Protein AF-A0A972H2I6-F1 (afdb_monomer)

Sequence (345 aa):
MVDEKETVDRRVLASLVPIDGLSSENFEEVYKKTALESAASGSVLFKKGGQDNQAVYLIKGTLDLHGEHGDNTVIRADTPEARHPVAHHQPRNMTATARSDIQFIRIDNDLLDILLTWDQSAGYVVSELDEDDDANTDWMTRMLQSNIFYQIPPANIQEVFKRMEEMPMKAGEAVICQGDVGDYYYIISQGRAEVTRKSPTGTDVRLAELQQGDGFGEEALITECERNATITMLTNGTLMRMSKADFDNLLKAPVMHEVDLEDGQELVRDDGAVWLDVRLESEFNNSTIEGSINIPLYLLRLRLHELDEEKPYIVFCDTGRRSSAAAYLLSEAGYDIYVLGGGYR

pLDDT: mean 85.11, std 13.49, range [33.69, 98.19]

Foldseek 3Di:
DPPPFAFDDLVLQCQAPPNVLFDPLLNVVQRVPKGKDKDAAFDWPDAAQDDPQKFKAWQAAKKWKAAPPGDIDIDGNPDPPSSYGDQNDPVRRIIIGGNGITIMIITRNLSVVLRSLCCQVCVVVVVVPDPPDPLQVVLLSLLCVDPLVSLFQSLCSVVVVVQWDKDWDAAFDWPFAFQAQQWKKKFFSQAKKWKWAQDPVRDIDTDDIGGRNDIDSVVCLVVVGTHRTIIGTRHTGMMIMGTSVSSVVRSDQDDAAEDAPVRVVCCCVPVVEAEEEQDDPVVVVVDDDPRHDYDHSNCCVVCVVVDDQVHEYEYFYQQQRSSSNSQSVVVVVPHHYYYHHRGDD

Solvent-accessible surface area (backbone atoms only — not comparable to full-atom values): 18473 Å² total; per-residue (Å²): 133,80,81,80,71,47,70,63,59,67,70,61,55,50,62,21,55,73,51,55,74,45,48,77,67,57,40,48,55,52,52,75,72,40,46,45,41,76,47,54,54,72,38,72,80,48,46,52,66,42,79,81,63,55,38,34,33,47,68,34,42,32,36,38,34,42,43,68,99,75,48,70,48,76,48,39,35,92,42,79,70,27,34,34,52,58,73,58,33,78,54,17,67,35,27,35,30,25,71,31,55,30,30,32,39,58,43,54,44,67,61,52,51,50,51,46,38,44,52,34,64,44,54,68,61,55,71,75,45,74,92,85,47,80,66,63,56,59,23,52,56,39,37,56,71,33,81,68,48,75,60,34,43,63,50,34,52,65,60,49,62,75,56,47,40,85,44,80,48,47,52,72,43,69,81,41,54,51,67,38,78,50,53,49,34,38,30,26,60,35,42,34,30,37,36,30,32,72,42,100,85,71,48,77,40,78,76,49,76,44,43,60,12,42,67,49,52,53,65,17,59,75,70,72,38,52,27,85,38,25,33,32,26,70,33,56,33,33,31,36,33,32,45,43,72,55,50,58,54,38,51,49,68,77,94,68,51,67,33,50,76,67,61,47,51,47,38,34,71,78,69,58,30,41,45,34,35,31,42,52,70,76,53,48,77,74,58,72,65,89,86,46,46,79,48,28,52,60,48,35,82,84,48,49,85,78,57,63,77,91,43,38,34,37,24,24,18,60,67,25,54,51,14,48,26,45,47,47,57,39,45,76,72,67,40,50,62,32,33,35,56,69,28,58,92

Nearest PDB structures (foldseek):
  6hyq-assembly3_C  TM=4.175E-01  e=1.703E-17  Trypanosoma cruzi
  5kbf-assembly2_B  TM=4.305E-01  e=2.167E-17  Plasmodium falciparum 3D7
  6hyq-assembly4_D  TM=4.274E-01  e=2.596E-17  Trypanosoma cruzi
  6h4g-assembly2_B  TM=4.221E-01  e=5.679E-17  Trypanosoma brucei brucei TREU927
  3h3z-assembly1_A  TM=7.145E-01  e=3.811E-10  Ruegeria pomeroyi DSS-3

Secondary structure (DSSP, 8-state):
----PPPPPHHHHTTSTTGGGS-HHHHHHHHHH--EEEE-TT-EEE-TT----EEEEEEESEEEEE-STT-EEEEETTSGGGGS-TT--SS-SSEEEESS-EEEEEEEHHHHHHHHHHHHHHHHHHTTS-TT-HHHHHHHHHHHTSTTGGGS-GGGHHHHHHT-EEEEE-TT-EEE-TTSB--EEEEEEES-EEEEEE-TTS-EEEEEEE-TT-EE-HHHHHS-PBPSSEEEESSSEEEEEEEHHHHHHHTSPP--EEE-HHHHHHHHHHS--EEEE-S-HHHHTTS--TTPEE--HHHHHHHGGGS-TTS-EEEE-SSSHHHHHHHHHHHHTT--EEEETT---

Mean predicted aligned error: 10.19 Å

Structure (mmCIF, N/CA/C/O backbone):
data_AF-A0A972H2I6-F1
#
_entry.id   AF-A0A972H2I6-F1
#
loop_
_atom_site.group_PDB
_atom_site.id
_atom_site.type_symbol
_atom_site.label_atom_id
_atom_site.label_alt_id
_atom_site.label_comp_id
_atom_site.label_asym_id
_atom_site.label_entity_id
_atom_site.label_seq_id
_atom_site.pdbx_PDB_ins_code
_atom_site.Cartn_x
_atom_site.Cartn_y
_atom_site.Cartn_z
_atom_site.occupancy
_atom_site.B_iso_or_equiv
_atom_site.auth_seq_id
_atom_site.auth_comp_id
_atom_site.auth_asym_id
_atom_site.auth_atom_id
_atom_site.pdbx_PDB_model_num
ATOM 1 N N . MET A 1 1 ? -5.492 32.467 -1.363 1.00 33.69 1 MET A N 1
ATOM 2 C CA . MET A 1 1 ? -5.687 31.896 -2.707 1.00 33.69 1 MET A CA 1
ATOM 3 C C . MET A 1 1 ? -5.215 30.468 -2.592 1.00 33.69 1 MET A C 1
ATOM 5 O O . MET A 1 1 ? -4.042 30.268 -2.321 1.00 33.69 1 MET A O 1
ATOM 9 N N . VAL A 1 2 ? -6.153 29.525 -2.565 1.00 34.69 2 VAL A N 1
ATOM 10 C CA . VAL A 1 2 ? -5.834 28.095 -2.561 1.00 34.69 2 VAL A CA 1
ATOM 11 C C . VAL A 1 2 ? -5.475 27.786 -4.008 1.00 34.69 2 VAL A C 1
ATOM 13 O O . VAL A 1 2 ? -6.301 28.061 -4.873 1.00 34.69 2 VAL A O 1
ATOM 16 N N . ASP A 1 3 ? -4.241 27.355 -4.273 1.00 38.94 3 ASP A N 1
ATOM 17 C CA . ASP A 1 3 ? -3.850 26.878 -5.603 1.00 38.94 3 ASP A CA 1
ATOM 18 C C . ASP A 1 3 ? -4.838 25.780 -6.014 1.00 38.94 3 ASP A C 1
ATOM 20 O O . ASP A 1 3 ? -4.938 24.748 -5.343 1.00 38.94 3 ASP A O 1
ATOM 24 N N . GLU A 1 4 ? -5.607 26.017 -7.078 1.00 46.47 4 GLU A N 1
ATOM 25 C CA . GLU A 1 4 ? -6.371 24.963 -7.739 1.00 46.47 4 GLU A CA 1
ATOM 26 C C . GLU A 1 4 ? -5.348 23.982 -8.312 1.00 46.47 4 GLU A C 1
ATOM 28 O O . GLU A 1 4 ? -4.757 24.223 -9.362 1.00 46.47 4 GLU A O 1
ATOM 33 N N . LYS A 1 5 ? -5.079 22.892 -7.584 1.00 57.56 5 LYS A N 1
ATOM 34 C CA . LYS A 1 5 ? -4.300 21.773 -8.115 1.00 57.56 5 LYS A CA 1
ATOM 35 C C . LYS A 1 5 ? -4.988 21.298 -9.392 1.00 57.56 5 LYS A C 1
ATOM 37 O O . LYS A 1 5 ? -6.130 20.837 -9.335 1.00 57.56 5 LYS A O 1
ATOM 42 N N . GLU A 1 6 ? -4.300 21.396 -10.528 1.00 77.81 6 GLU A N 1
ATOM 43 C CA . GLU A 1 6 ? -4.750 20.728 -11.744 1.00 77.81 6 GLU A CA 1
ATOM 44 C C . GLU A 1 6 ? -4.880 19.227 -11.449 1.00 77.81 6 GLU A C 1
ATOM 46 O O . GLU A 1 6 ? -4.007 18.606 -10.834 1.00 77.81 6 GLU A O 1
ATOM 51 N N . THR A 1 7 ? -6.017 18.655 -11.833 1.00 84.75 7 THR A N 1
ATOM 52 C CA . THR A 1 7 ? -6.327 17.241 -11.608 1.00 84.75 7 THR A CA 1
ATOM 53 C C . THR A 1 7 ? -6.056 16.456 -12.885 1.00 84.75 7 THR A C 1
ATOM 55 O O . THR A 1 7 ? -6.296 16.935 -13.993 1.00 84.75 7 THR A O 1
ATOM 58 N N . VAL A 1 8 ? -5.505 15.252 -12.735 1.00 92.19 8 VAL A N 1
ATOM 59 C CA . VAL A 1 8 ? -5.285 14.329 -13.855 1.00 92.19 8 VAL A CA 1
ATOM 60 C C . VAL A 1 8 ? -6.626 13.763 -14.331 1.00 92.19 8 VAL A C 1
ATOM 62 O O . VAL A 1 8 ? -7.540 13.573 -13.534 1.00 92.19 8 VAL A O 1
ATOM 65 N N . ASP A 1 9 ? -6.768 13.478 -15.627 1.00 93.19 9 ASP A N 1
ATOM 66 C CA . ASP A 1 9 ? -7.967 12.803 -16.135 1.00 93.19 9 ASP A CA 1
ATOM 67 C C . ASP A 1 9 ? -8.110 11.411 -15.490 1.00 93.19 9 ASP A C 1
ATOM 69 O O . ASP A 1 9 ? -7.176 10.605 -15.497 1.00 93.19 9 ASP A O 1
ATOM 73 N N . ARG A 1 10 ? -9.299 11.117 -14.946 1.00 94.38 10 ARG A N 1
ATOM 74 C CA . ARG A 1 10 ? -9.588 9.856 -14.242 1.00 94.38 10 ARG A CA 1
ATOM 75 C C . ARG A 1 10 ? -9.329 8.621 -15.101 1.00 94.38 10 ARG A C 1
ATOM 77 O O . ARG A 1 10 ? -8.837 7.626 -14.586 1.00 94.38 10 ARG A O 1
ATOM 84 N N . ARG A 1 11 ? -9.652 8.666 -16.397 1.00 92.94 11 ARG A N 1
ATOM 85 C CA . ARG A 1 11 ? -9.451 7.533 -17.314 1.00 92.94 11 ARG A CA 1
ATOM 86 C C . ARG A 1 11 ? -7.977 7.309 -17.592 1.00 92.94 11 ARG A C 1
ATOM 88 O O . ARG A 1 11 ? -7.559 6.165 -17.715 1.00 92.94 11 ARG A O 1
ATOM 95 N N . VAL A 1 12 ? -7.204 8.391 -17.683 1.00 94.00 12 VAL A N 1
ATOM 96 C CA . VAL A 1 12 ? -5.752 8.295 -17.840 1.00 94.00 12 VAL A CA 1
ATOM 97 C C . VAL A 1 12 ? -5.150 7.657 -16.595 1.00 94.00 12 VAL A C 1
ATOM 99 O O . VAL A 1 12 ? -4.466 6.649 -16.734 1.00 94.00 12 VAL A O 1
ATOM 102 N N . LEU A 1 13 ? -5.474 8.160 -15.398 1.00 95.00 13 LEU A N 1
ATOM 103 C CA . LEU A 1 13 ? -4.973 7.597 -14.139 1.00 95.00 13 LEU A CA 1
ATOM 104 C C . LEU A 1 13 ? -5.339 6.111 -13.989 1.00 95.00 13 LEU A C 1
ATOM 106 O O . LEU A 1 13 ? -4.469 5.307 -13.677 1.00 95.00 13 LEU A O 1
ATOM 110 N N . ALA A 1 14 ? -6.590 5.741 -14.282 1.00 93.25 14 ALA A N 1
ATOM 111 C CA . ALA A 1 14 ? -7.074 4.358 -14.199 1.00 93.25 14 ALA A CA 1
ATOM 112 C C . ALA A 1 14 ? -6.436 3.409 -15.226 1.00 93.25 14 ALA A C 1
ATOM 114 O O . ALA A 1 14 ? -6.616 2.202 -15.135 1.00 93.25 14 ALA A O 1
ATOM 115 N N . SER A 1 15 ? -5.729 3.938 -16.228 1.00 93.88 15 SER A N 1
ATOM 116 C CA . SER A 1 15 ? -5.033 3.135 -17.238 1.00 93.88 15 SER A CA 1
ATOM 117 C C . SER A 1 15 ? -3.553 2.897 -16.926 1.00 93.88 15 SER A C 1
ATOM 119 O O . SER A 1 15 ? -2.903 2.137 -17.650 1.00 93.88 15 SER A O 1
ATOM 121 N N . LEU A 1 16 ? -3.003 3.567 -15.909 1.00 95.62 16 LEU A N 1
ATOM 122 C CA . LEU A 1 16 ? -1.603 3.422 -15.516 1.00 95.62 16 LEU A CA 1
ATOM 123 C C . LEU A 1 16 ? -1.414 2.128 -14.726 1.00 95.62 16 LEU A C 1
ATOM 125 O O . LEU A 1 16 ? -2.263 1.760 -13.925 1.00 95.62 16 LEU A O 1
ATOM 129 N N . VAL A 1 17 ? -0.288 1.459 -14.924 1.00 93.62 17 VAL A N 1
ATOM 130 C CA . VAL A 1 17 ? 0.065 0.222 -14.219 1.00 93.62 17 VAL A CA 1
ATOM 131 C C . VAL A 1 17 ? 0.934 0.586 -13.018 1.00 93.62 17 VAL A C 1
ATOM 133 O O . VAL A 1 17 ? 1.891 1.334 -13.216 1.00 93.62 17 VAL A O 1
ATOM 136 N N . PRO A 1 18 ? 0.685 0.069 -11.801 1.00 92.19 18 PRO A N 1
ATOM 137 C CA . PRO A 1 18 ? -0.338 -0.923 -11.410 1.00 92.19 18 PRO A CA 1
ATOM 138 C C . PRO A 1 18 ? -1.699 -0.353 -10.952 1.00 92.19 18 PRO A C 1
ATOM 140 O O . PRO A 1 18 ? -2.502 -1.074 -10.367 1.00 92.19 18 PRO A O 1
ATOM 143 N N . ILE A 1 19 ? -1.976 0.936 -11.164 1.00 93.88 19 ILE A N 1
ATOM 144 C CA . ILE A 1 19 ? -3.222 1.597 -10.712 1.00 93.88 19 ILE A CA 1
ATOM 145 C C . ILE A 1 19 ? -4.473 0.942 -11.322 1.00 93.88 19 ILE A C 1
ATOM 147 O O . ILE A 1 19 ? -5.528 0.919 -10.694 1.00 93.88 19 ILE A O 1
ATOM 151 N N . ASP A 1 20 ? -4.349 0.381 -12.521 1.00 90.06 20 ASP A N 1
ATOM 152 C CA . ASP A 1 20 ? -5.389 -0.380 -13.212 1.00 90.06 20 ASP A CA 1
ATOM 153 C C . ASP A 1 20 ? -5.824 -1.665 -12.486 1.00 90.06 20 ASP A C 1
ATOM 155 O O . ASP A 1 20 ? -6.884 -2.208 -12.798 1.00 90.06 20 ASP A O 1
ATOM 159 N N . GLY A 1 21 ? -5.046 -2.130 -11.504 1.00 85.38 21 GLY A N 1
ATOM 160 C CA . GLY A 1 21 ? -5.385 -3.247 -10.623 1.00 85.38 21 GLY A CA 1
ATOM 161 C C . GLY A 1 21 ? -6.108 -2.862 -9.328 1.00 85.38 21 GLY A C 1
ATOM 162 O O . GLY A 1 21 ? -6.424 -3.758 -8.547 1.00 85.38 21 GLY A O 1
ATOM 163 N N . LEU A 1 22 ? -6.347 -1.571 -9.068 1.00 86.25 22 LEU A N 1
ATOM 164 C CA . LEU A 1 22 ? -7.013 -1.115 -7.844 1.00 86.25 22 LEU A CA 1
ATOM 165 C C . LEU A 1 22 ? -8.540 -1.244 -7.918 1.00 86.25 22 LEU A C 1
ATOM 167 O O . LEU A 1 22 ? -9.161 -1.025 -8.962 1.00 86.25 22 LEU A O 1
ATOM 171 N N . SER A 1 23 ? -9.161 -1.510 -6.769 1.00 83.81 23 SER A N 1
ATOM 172 C CA . SER A 1 23 ? -10.606 -1.380 -6.583 1.00 83.81 23 SER A CA 1
ATOM 173 C C . SER A 1 23 ? -11.064 0.073 -6.764 1.00 83.81 23 SER A C 1
ATOM 175 O O . SER A 1 23 ? -10.281 1.021 -6.671 1.00 83.81 23 SER A O 1
ATOM 177 N N . SER A 1 24 ? -12.363 0.277 -7.012 1.00 81.06 24 SER A N 1
ATOM 178 C CA . SER A 1 24 ? -12.916 1.625 -7.243 1.00 81.06 24 SER A CA 1
ATOM 179 C C . SER A 1 24 ? -12.702 2.569 -6.053 1.00 81.06 24 SER A C 1
ATOM 181 O O . SER A 1 24 ? -12.500 3.768 -6.248 1.00 81.06 24 SER A O 1
ATOM 183 N N . GLU A 1 25 ? -12.721 2.033 -4.833 1.00 76.75 25 GLU A N 1
ATOM 184 C CA . GLU A 1 25 ? -12.516 2.797 -3.602 1.00 76.75 25 GLU A CA 1
ATOM 185 C C . GLU A 1 25 ? -11.048 3.197 -3.421 1.00 76.75 25 GLU A C 1
ATOM 187 O O . GLU A 1 25 ? -10.746 4.379 -3.245 1.00 76.75 25 GLU A O 1
ATOM 192 N N . ASN A 1 26 ? -10.116 2.246 -3.551 1.00 82.69 26 ASN A N 1
ATOM 193 C CA . ASN A 1 26 ? -8.685 2.533 -3.441 1.00 82.69 26 ASN A CA 1
ATOM 194 C C . ASN A 1 26 ? -8.184 3.425 -4.584 1.00 82.69 26 ASN A C 1
ATOM 196 O O . ASN A 1 26 ? -7.344 4.305 -4.369 1.00 82.69 26 ASN A O 1
ATOM 200 N N . PHE A 1 27 ? -8.746 3.271 -5.785 1.00 88.69 27 PHE A N 1
ATOM 201 C CA . PHE A 1 27 ? -8.511 4.189 -6.895 1.00 88.69 27 PHE A CA 1
ATOM 202 C C . PHE A 1 27 ? -8.892 5.630 -6.531 1.00 88.69 27 PHE A C 1
ATOM 204 O O . PHE A 1 27 ? -8.152 6.564 -6.844 1.00 88.69 27 PHE A O 1
ATOM 211 N N . GLU A 1 28 ? -10.028 5.830 -5.858 1.00 85.44 28 GLU A N 1
ATOM 212 C CA . GLU A 1 28 ? -10.479 7.161 -5.451 1.00 85.44 28 GLU A CA 1
ATOM 213 C C . GLU A 1 28 ? -9.509 7.811 -4.451 1.00 85.44 28 GLU A C 1
ATOM 215 O O . GLU A 1 28 ? -9.264 9.018 -4.520 1.00 85.44 28 GLU A O 1
ATOM 220 N N . GLU A 1 29 ? -8.888 7.026 -3.570 1.00 83.31 29 GLU A N 1
ATOM 221 C CA . GLU A 1 29 ? -7.867 7.524 -2.645 1.00 83.31 29 GLU A CA 1
ATOM 222 C C . GLU A 1 29 ? -6.584 7.961 -3.349 1.00 83.31 29 GLU A C 1
ATOM 224 O O . GLU A 1 29 ? -6.064 9.052 -3.076 1.00 83.31 29 GLU A O 1
ATOM 229 N N . VAL A 1 30 ? -6.101 7.159 -4.302 1.00 89.31 30 VAL A N 1
ATOM 230 C CA . VAL A 1 30 ? -4.977 7.559 -5.158 1.00 89.31 30 VAL A CA 1
ATOM 231 C C . VAL A 1 30 ? -5.341 8.828 -5.925 1.00 89.31 30 VAL A C 1
ATOM 233 O O . VAL A 1 30 ? -4.560 9.781 -5.940 1.00 89.31 30 VAL A O 1
ATOM 236 N N . TYR A 1 31 ? -6.543 8.895 -6.499 1.00 91.56 31 TYR A N 1
ATOM 237 C CA . TYR A 1 31 ? -7.011 10.044 -7.271 1.00 91.56 31 TYR A CA 1
ATOM 238 C C . TYR A 1 31 ? -7.033 11.340 -6.446 1.00 91.56 31 TYR A C 1
ATOM 240 O O . TYR A 1 31 ? -6.472 12.344 -6.883 1.00 91.56 31 TYR A O 1
ATOM 248 N N . LYS A 1 32 ? -7.598 11.326 -5.230 1.00 88.00 32 LYS A N 1
ATOM 249 C CA . LYS A 1 32 ? -7.659 12.507 -4.342 1.00 88.00 32 LYS A CA 1
ATOM 250 C C . LYS A 1 32 ? -6.281 13.041 -3.946 1.00 88.00 32 LYS A C 1
ATOM 252 O O . LYS A 1 32 ? -6.127 14.242 -3.718 1.00 88.00 32 LYS A O 1
ATOM 257 N N . LYS A 1 33 ? -5.291 12.156 -3.803 1.00 87.56 33 LYS A N 1
ATOM 258 C CA . LYS A 1 33 ? -3.928 12.506 -3.367 1.00 87.56 33 LYS A CA 1
ATOM 259 C C . LYS A 1 33 ? -2.996 12.839 -4.535 1.00 87.56 33 LYS A C 1
ATOM 261 O O . LYS A 1 33 ? -1.950 13.448 -4.312 1.00 87.56 33 LYS A O 1
ATOM 266 N N . THR A 1 34 ? -3.387 12.499 -5.760 1.00 92.25 34 THR A N 1
ATOM 267 C CA . THR A 1 34 ? -2.603 12.742 -6.972 1.00 92.25 34 THR A CA 1
ATOM 268 C C . THR A 1 34 ? -2.861 14.143 -7.519 1.00 92.25 34 THR A C 1
ATOM 270 O O . THR A 1 34 ? -4.001 14.568 -7.687 1.00 92.25 34 THR A O 1
ATOM 273 N N . ALA A 1 35 ? -1.788 14.866 -7.832 1.00 92.62 35 ALA A N 1
ATOM 274 C CA . ALA A 1 35 ? -1.853 16.163 -8.497 1.00 92.62 35 ALA A CA 1
ATOM 275 C C . ALA A 1 35 ? -1.185 16.078 -9.870 1.00 92.62 35 ALA A C 1
ATOM 277 O O . ALA A 1 35 ? -0.155 15.416 -10.009 1.00 92.62 35 ALA A O 1
ATOM 278 N N . LEU A 1 36 ? -1.760 16.756 -10.865 1.00 96.06 36 LEU A N 1
ATOM 279 C CA . LEU A 1 36 ? -1.115 16.934 -12.158 1.00 96.06 36 LEU A CA 1
ATOM 280 C C . LEU A 1 36 ? -0.078 18.051 -12.044 1.00 96.06 36 LEU A C 1
ATOM 282 O O . LEU A 1 36 ? -0.389 19.174 -11.649 1.00 96.06 36 LEU A O 1
ATOM 286 N N . GLU A 1 37 ? 1.159 17.736 -12.398 1.00 96.56 37 GLU A N 1
ATOM 287 C CA . GLU A 1 37 ? 2.275 18.672 -12.405 1.00 96.56 37 GLU A CA 1
ATOM 288 C C . GLU A 1 37 ? 2.708 18.972 -13.839 1.00 96.56 37 GLU A C 1
ATOM 290 O O . GLU A 1 37 ? 2.562 18.144 -14.741 1.00 96.56 37 GLU A O 1
ATOM 295 N N . SER A 1 38 ? 3.274 20.160 -14.048 1.00 96.88 38 SER A N 1
ATOM 296 C CA . SER A 1 38 ? 3.805 20.597 -15.340 1.00 96.88 38 SER A CA 1
ATOM 297 C C . SER A 1 38 ? 5.269 21.006 -15.207 1.00 96.88 38 SER A C 1
ATOM 299 O O . SER A 1 38 ? 5.656 21.647 -14.230 1.00 96.88 38 SER A O 1
ATOM 301 N N . ALA A 1 39 ? 6.083 20.682 -16.210 1.00 96.81 39 ALA A N 1
ATOM 302 C CA . ALA A 1 39 ? 7.467 21.142 -16.292 1.00 96.81 39 ALA A CA 1
ATOM 303 C C . ALA A 1 39 ? 7.824 21.562 -17.720 1.00 96.81 39 ALA A C 1
ATOM 305 O O . ALA A 1 39 ? 7.409 20.929 -18.691 1.00 96.81 39 ALA A O 1
ATOM 306 N N . ALA A 1 40 ? 8.605 22.636 -17.839 1.00 97.69 40 ALA A N 1
ATOM 307 C CA . ALA A 1 40 ? 9.065 23.141 -19.127 1.00 97.69 40 ALA A CA 1
ATOM 308 C C . ALA A 1 40 ? 10.214 22.293 -19.684 1.00 97.69 40 ALA A C 1
ATOM 310 O O . ALA A 1 40 ? 10.988 21.703 -18.921 1.00 97.69 40 ALA A O 1
ATOM 311 N N . SER A 1 41 ? 10.375 22.304 -21.004 1.00 97.50 41 SER A N 1
ATOM 312 C CA . SER A 1 41 ? 11.529 21.711 -21.687 1.00 97.50 41 SER A CA 1
ATOM 313 C C . SER A 1 41 ? 12.863 22.073 -21.012 1.00 97.50 41 SER A C 1
ATOM 315 O O . SER A 1 41 ? 13.137 23.233 -20.709 1.00 97.50 41 SER A O 1
ATOM 317 N N . GLY A 1 42 ? 13.720 21.071 -20.809 1.00 96.25 42 GLY A N 1
ATOM 318 C CA . GLY A 1 42 ? 15.020 21.170 -20.135 1.00 96.25 42 GLY A CA 1
ATOM 319 C C . GLY A 1 42 ? 14.975 20.975 -18.613 1.00 96.25 42 GLY A C 1
ATOM 320 O O . GLY A 1 42 ? 16.028 20.927 -17.978 1.00 96.25 42 GLY A O 1
ATOM 321 N N . SER A 1 43 ? 13.787 20.849 -18.015 1.00 97.56 43 SER A N 1
ATOM 322 C CA . SER A 1 43 ? 13.624 20.644 -16.569 1.00 97.56 43 SER A CA 1
ATOM 323 C C . SER A 1 43 ? 14.007 19.219 -16.151 1.00 97.56 43 SER A C 1
ATOM 325 O O . SER A 1 43 ? 13.650 18.255 -16.823 1.00 97.56 43 SER A O 1
ATOM 327 N N . VAL A 1 44 ? 14.697 19.068 -15.018 1.00 96.44 44 VAL A N 1
ATOM 328 C CA . VAL A 1 44 ? 15.076 17.756 -14.458 1.00 96.44 44 VAL A CA 1
ATOM 329 C C . VAL A 1 44 ? 14.015 17.309 -13.458 1.00 96.44 44 VAL A C 1
ATOM 331 O O . VAL A 1 44 ? 13.762 18.018 -12.487 1.00 96.44 44 VAL A O 1
ATOM 334 N N . LEU A 1 45 ? 13.413 16.139 -13.676 1.00 94.88 45 LEU A N 1
ATOM 335 C CA . LEU A 1 45 ? 12.338 15.612 -12.825 1.00 94.88 45 LEU A CA 1
ATOM 336 C C . LEU A 1 45 ? 12.877 14.882 -11.602 1.00 94.88 45 LEU A C 1
ATOM 338 O O . LEU A 1 45 ? 12.339 15.011 -10.506 1.00 94.88 45 LEU A O 1
ATOM 342 N N . PHE A 1 46 ? 13.931 14.103 -11.797 1.00 95.06 46 PHE A N 1
ATOM 343 C CA . PHE A 1 46 ? 14.679 13.449 -10.737 1.00 95.06 46 PHE A CA 1
ATOM 344 C C . PHE A 1 46 ? 16.069 13.103 -11.258 1.00 95.06 46 PHE A C 1
ATOM 346 O O . PHE A 1 46 ? 16.308 13.032 -12.467 1.00 95.06 46 PHE A O 1
ATOM 353 N N . LYS A 1 47 ? 16.999 12.910 -10.326 1.00 93.75 47 LYS A N 1
ATOM 354 C CA . LYS A 1 47 ? 18.398 12.615 -10.622 1.00 93.75 47 LYS A CA 1
ATOM 355 C C . LYS A 1 47 ? 18.742 11.205 -10.189 1.00 93.75 47 LYS A C 1
ATOM 357 O O . LYS A 1 47 ? 18.226 10.720 -9.183 1.00 93.75 47 LYS A O 1
ATOM 362 N N . LYS A 1 48 ? 19.688 10.614 -10.910 1.00 92.25 48 LYS A N 1
ATOM 363 C CA . LYS A 1 48 ? 20.348 9.373 -10.517 1.00 92.25 48 LYS A CA 1
ATOM 364 C C . LYS A 1 48 ? 20.860 9.462 -9.073 1.00 92.25 48 LYS A C 1
ATOM 366 O O . LYS A 1 48 ? 21.387 10.496 -8.662 1.00 92.25 48 LYS A O 1
ATOM 371 N N . GLY A 1 49 ? 20.702 8.376 -8.323 1.00 90.19 49 GLY A N 1
ATOM 372 C CA . GLY A 1 49 ? 21.025 8.271 -6.901 1.00 90.19 49 GLY A CA 1
ATOM 373 C C . GLY A 1 49 ? 19.986 8.903 -5.972 1.00 90.19 49 GLY A C 1
ATOM 374 O O . GLY A 1 49 ? 20.110 8.765 -4.760 1.00 90.19 49 GLY A O 1
ATOM 375 N N . GLY A 1 50 ? 18.968 9.588 -6.507 1.00 89.38 50 GLY A N 1
ATOM 376 C CA . GLY A 1 50 ? 17.862 10.104 -5.709 1.00 89.38 50 GLY A CA 1
ATOM 377 C C . GLY A 1 50 ? 17.068 8.974 -5.056 1.00 89.38 50 GLY A C 1
ATOM 378 O O . GLY A 1 50 ? 16.910 7.911 -5.650 1.00 89.38 50 GLY A O 1
ATOM 379 N N . GLN A 1 51 ? 16.572 9.231 -3.849 1.00 88.50 51 GLN A N 1
ATOM 380 C CA . GLN A 1 51 ? 15.622 8.387 -3.129 1.00 88.50 51 GLN A CA 1
ATOM 381 C C . GLN A 1 51 ? 14.444 9.267 -2.718 1.00 88.50 51 GLN A C 1
ATOM 383 O O . GLN A 1 51 ? 14.480 9.934 -1.688 1.00 88.50 51 GLN A O 1
ATOM 388 N N . ASP A 1 52 ? 13.441 9.337 -3.588 1.00 87.94 52 ASP A N 1
ATOM 389 C CA . ASP A 1 52 ? 12.224 10.131 -3.374 1.00 87.94 52 ASP A CA 1
ATOM 390 C C . ASP A 1 52 ? 11.016 9.270 -2.977 1.00 87.94 52 ASP A C 1
ATOM 392 O O . ASP A 1 52 ? 9.997 9.813 -2.567 1.00 87.94 52 ASP A O 1
ATOM 396 N N . ASN A 1 53 ? 11.145 7.943 -3.087 1.00 87.56 53 ASN A N 1
ATOM 397 C CA . ASN A 1 53 ? 10.083 6.955 -2.895 1.00 87.56 53 ASN A CA 1
ATOM 398 C C . ASN A 1 53 ? 8.799 7.229 -3.703 1.00 87.56 53 ASN A C 1
ATOM 400 O O . ASN A 1 53 ? 7.696 6.913 -3.264 1.00 87.56 53 ASN A O 1
ATOM 404 N N . GLN A 1 54 ? 8.937 7.807 -4.899 1.00 91.25 54 GLN A N 1
ATOM 405 C CA . GLN A 1 54 ? 7.797 8.165 -5.744 1.00 91.25 54 GLN A CA 1
ATOM 406 C C . GLN A 1 54 ? 7.776 7.389 -7.063 1.00 91.25 54 GLN A C 1
ATOM 408 O O . GLN A 1 54 ? 8.767 7.368 -7.803 1.00 91.25 54 GLN A O 1
ATOM 413 N N . ALA A 1 55 ? 6.612 6.850 -7.418 1.00 92.50 55 ALA A N 1
ATOM 414 C CA . ALA A 1 55 ? 6.284 6.487 -8.788 1.00 92.50 55 ALA A CA 1
ATOM 415 C C . ALA A 1 55 ? 5.986 7.765 -9.579 1.00 92.50 55 ALA A C 1
ATOM 417 O O . ALA A 1 55 ? 5.138 8.573 -9.195 1.00 92.50 55 ALA A O 1
ATOM 418 N N . VAL A 1 56 ? 6.700 7.955 -10.687 1.00 95.56 56 VAL A N 1
ATOM 419 C CA . VAL A 1 56 ? 6.539 9.113 -11.572 1.00 95.56 56 VAL A CA 1
ATOM 420 C C . VAL A 1 56 ? 5.994 8.619 -12.898 1.00 95.56 56 VAL A C 1
ATOM 422 O O . VAL A 1 56 ? 6.607 7.747 -13.505 1.00 95.56 56 VAL A O 1
ATOM 425 N N . TYR A 1 57 ? 4.889 9.194 -13.365 1.00 97.00 57 TYR A N 1
ATOM 426 C CA . TYR A 1 57 ? 4.277 8.824 -14.643 1.00 97.00 57 TYR A CA 1
ATOM 427 C C . TYR A 1 57 ? 4.219 10.022 -15.577 1.00 97.00 57 TYR A C 1
ATOM 429 O O . TYR A 1 57 ? 3.832 11.120 -15.170 1.00 97.00 57 TYR A O 1
ATOM 437 N N . LEU A 1 58 ? 4.580 9.808 -16.840 1.00 97.44 58 LEU A N 1
ATOM 438 C CA . LEU A 1 58 ? 4.503 10.828 -17.877 1.00 97.44 58 LEU A CA 1
ATOM 439 C C . LEU A 1 58 ? 3.096 10.842 -18.487 1.00 97.44 58 LEU A C 1
ATOM 441 O O . LEU A 1 58 ? 2.696 9.890 -19.144 1.00 97.44 58 LEU A O 1
ATOM 445 N N . ILE A 1 59 ? 2.370 11.946 -18.318 1.00 97.25 59 ILE A N 1
ATOM 446 C CA . ILE A 1 59 ? 0.997 12.116 -18.825 1.00 97.25 59 ILE A CA 1
ATOM 447 C C . ILE A 1 59 ? 0.978 12.805 -20.192 1.00 97.25 59 ILE A C 1
ATOM 449 O O . ILE A 1 59 ? 0.124 12.527 -21.032 1.00 97.25 59 ILE A O 1
ATOM 453 N N . LYS A 1 60 ? 1.919 13.722 -20.439 1.00 97.00 60 LYS A N 1
ATOM 454 C CA . LYS A 1 60 ? 2.029 14.457 -21.704 1.00 97.00 60 LYS A CA 1
ATOM 455 C C . LYS A 1 60 ? 3.476 14.825 -21.997 1.00 97.00 60 LYS A C 1
ATOM 457 O O . LYS A 1 60 ? 4.212 15.185 -21.086 1.00 97.00 60 LYS A O 1
ATOM 462 N N . GLY A 1 61 ? 3.844 14.830 -23.276 1.00 97.25 61 GLY A N 1
ATOM 463 C CA . GLY A 1 61 ? 5.149 15.289 -23.753 1.00 97.25 61 GLY A CA 1
ATOM 464 C C . GLY A 1 61 ? 6.174 14.162 -23.860 1.00 97.25 61 GLY A C 1
ATOM 465 O O . GLY A 1 61 ? 5.824 13.015 -24.149 1.00 97.25 61 GLY A O 1
ATOM 466 N N . THR A 1 62 ? 7.455 14.493 -23.713 1.00 98.06 62 THR A N 1
ATOM 467 C CA . THR A 1 62 ? 8.562 13.547 -23.905 1.00 98.06 62 THR A CA 1
ATOM 468 C C . THR A 1 62 ? 9.658 13.750 -22.861 1.00 98.06 62 THR A C 1
ATOM 470 O O . THR A 1 62 ? 10.073 14.881 -22.599 1.00 98.06 62 THR A O 1
ATOM 473 N N . LEU A 1 63 ? 10.142 12.643 -22.300 1.00 97.31 63 LEU A N 1
ATOM 474 C CA . LEU A 1 63 ? 11.246 12.576 -21.347 1.00 97.31 63 LEU A CA 1
ATOM 475 C C . LEU A 1 63 ? 12.461 11.895 -21.968 1.00 97.31 63 LEU A C 1
ATOM 477 O O . LEU A 1 63 ? 12.329 10.878 -22.647 1.00 97.31 63 LEU A O 1
ATOM 481 N N . ASP A 1 64 ? 13.633 12.429 -21.653 1.00 96.50 64 ASP A N 1
ATOM 482 C CA . ASP A 1 64 ? 14.919 11.779 -21.858 1.00 96.50 64 ASP A CA 1
ATOM 483 C C . ASP A 1 64 ? 15.419 11.211 -20.533 1.00 96.50 64 ASP A C 1
ATOM 485 O O . ASP A 1 64 ? 15.495 11.917 -19.523 1.00 96.50 64 ASP A O 1
ATOM 489 N N . LEU A 1 65 ? 15.754 9.925 -20.540 1.00 94.81 65 LEU A N 1
ATOM 490 C CA . LEU A 1 65 ? 16.370 9.219 -19.430 1.00 94.81 65 LEU A CA 1
ATOM 491 C C . LEU A 1 65 ? 17.837 8.972 -19.746 1.00 94.81 65 LEU A C 1
ATOM 493 O O . LEU A 1 65 ? 18.158 8.401 -20.786 1.00 94.81 65 LEU A O 1
ATOM 497 N N . HIS A 1 66 ? 18.709 9.359 -18.821 1.00 93.38 66 HIS A N 1
ATOM 498 C CA . HIS A 1 66 ? 20.156 9.205 -18.943 1.00 93.38 66 HIS A CA 1
ATOM 499 C C . HIS A 1 66 ? 20.695 8.314 -17.815 1.00 93.38 66 HIS A C 1
ATOM 501 O O . HIS A 1 66 ? 20.607 8.690 -16.640 1.00 93.38 66 HIS A O 1
ATOM 507 N N . GLY A 1 67 ? 21.221 7.139 -18.171 1.00 85.12 67 GLY A N 1
ATOM 508 C CA . GLY A 1 67 ? 21.841 6.160 -17.269 1.00 85.12 67 GLY A CA 1
ATOM 509 C C . GLY A 1 67 ? 23.370 6.268 -17.203 1.00 85.12 67 GLY A C 1
ATOM 510 O O . GLY A 1 67 ? 23.962 7.254 -17.649 1.00 85.12 67 GLY A O 1
ATOM 511 N N . GLU A 1 68 ? 24.033 5.257 -16.631 1.00 70.69 68 GLU A N 1
ATOM 512 C CA . GLU A 1 68 ? 25.489 5.104 -16.785 1.00 70.69 68 GLU A CA 1
ATOM 513 C C . GLU A 1 68 ? 25.845 4.508 -18.154 1.00 70.69 68 GLU A C 1
ATOM 515 O O . GLU A 1 68 ? 24.985 4.013 -18.869 1.00 70.69 68 GLU A O 1
ATOM 520 N N . HIS A 1 69 ? 27.120 4.581 -18.545 1.00 68.44 69 HIS A N 1
ATOM 521 C CA . HIS A 1 69 ? 27.653 3.942 -19.761 1.00 68.44 69 HIS A CA 1
ATOM 522 C C . HIS A 1 69 ? 27.031 4.388 -21.103 1.00 68.44 69 HIS A C 1
ATOM 524 O O . HIS A 1 69 ? 27.349 3.822 -22.145 1.00 68.44 69 HIS A O 1
ATOM 530 N N . GLY A 1 70 ? 26.252 5.475 -21.111 1.00 69.00 70 GLY A N 1
ATOM 531 C CA . GLY A 1 70 ? 25.667 6.048 -22.327 1.00 69.00 70 GLY A CA 1
ATOM 532 C C . GLY A 1 70 ? 24.273 5.522 -22.666 1.00 69.00 70 GLY A C 1
ATOM 533 O O . GLY A 1 70 ? 23.758 5.868 -23.732 1.00 69.00 70 GLY A O 1
ATOM 534 N N . ASP A 1 71 ? 23.656 4.752 -21.766 1.00 74.50 71 ASP A N 1
ATOM 535 C CA . ASP A 1 71 ? 22.276 4.296 -21.905 1.00 74.50 71 ASP A CA 1
ATOM 536 C C . ASP A 1 71 ? 21.329 5.497 -21.882 1.00 74.50 71 ASP A C 1
ATOM 538 O O . ASP A 1 71 ? 21.154 6.173 -20.863 1.00 74.50 71 ASP A O 1
ATOM 542 N N . ASN A 1 72 ? 20.744 5.786 -23.042 1.00 86.38 72 ASN A N 1
ATOM 543 C CA . ASN A 1 72 ? 19.808 6.881 -23.230 1.00 86.38 72 ASN A CA 1
ATOM 544 C C . ASN A 1 72 ? 18.492 6.325 -23.761 1.00 86.38 72 ASN A C 1
ATOM 546 O O . ASN A 1 72 ? 18.445 5.791 -24.870 1.00 86.38 72 ASN A O 1
ATOM 550 N N . THR A 1 73 ? 17.424 6.520 -22.998 1.00 91.50 73 THR A N 1
ATOM 551 C CA . THR A 1 73 ? 16.077 6.068 -23.359 1.00 91.50 73 THR A CA 1
ATOM 552 C C . THR A 1 73 ? 15.163 7.273 -23.480 1.00 91.50 73 THR A C 1
ATOM 554 O O . THR A 1 73 ? 15.276 8.228 -22.715 1.00 91.50 73 THR A O 1
ATOM 557 N N . VAL A 1 74 ? 14.249 7.244 -24.446 1.00 94.94 74 VAL A N 1
ATOM 558 C CA . VAL A 1 74 ? 13.252 8.301 -24.638 1.00 94.94 74 VAL A CA 1
ATOM 559 C C . VAL A 1 74 ? 11.881 7.722 -24.338 1.00 94.94 74 VAL A C 1
ATOM 561 O O . VAL A 1 74 ? 11.491 6.738 -24.960 1.00 94.94 74 VAL A O 1
ATOM 564 N N . ILE A 1 75 ? 11.144 8.344 -23.422 1.00 95.25 75 ILE A N 1
ATOM 565 C CA . ILE A 1 75 ? 9.763 7.967 -23.102 1.00 95.25 75 ILE A CA 1
ATOM 566 C C . ILE A 1 75 ? 8.834 9.053 -23.617 1.00 95.25 75 ILE A C 1
ATOM 568 O O . ILE A 1 75 ? 9.028 10.239 -23.341 1.00 95.25 75 ILE A O 1
ATOM 572 N N . ARG A 1 76 ? 7.811 8.652 -24.369 1.00 96.81 76 ARG A N 1
ATOM 573 C CA . ARG A 1 76 ? 6.806 9.563 -24.910 1.00 96.81 76 ARG A CA 1
ATOM 574 C C . ARG A 1 76 ? 5.445 9.211 -24.333 1.00 96.81 76 ARG A C 1
ATOM 576 O O . ARG A 1 76 ? 5.099 8.044 -24.244 1.00 96.81 76 ARG A O 1
ATOM 583 N N . ALA A 1 77 ? 4.662 10.223 -23.980 1.00 94.50 77 ALA A N 1
ATOM 584 C CA . ALA A 1 77 ? 3.362 10.022 -23.338 1.00 94.50 77 ALA A CA 1
ATOM 585 C C . ALA A 1 77 ? 2.342 9.232 -24.186 1.00 94.50 77 ALA A C 1
ATOM 587 O O . ALA A 1 77 ? 1.350 8.747 -23.657 1.00 94.50 77 ALA A O 1
ATOM 588 N N . ASP A 1 78 ? 2.554 9.138 -25.502 1.00 90.81 78 ASP A N 1
ATOM 589 C CA . ASP A 1 78 ? 1.689 8.431 -26.449 1.00 90.81 78 ASP A CA 1
ATOM 590 C C . ASP A 1 78 ? 2.028 6.940 -26.608 1.00 90.81 78 ASP A C 1
ATOM 592 O O . ASP A 1 78 ? 1.406 6.264 -27.431 1.00 90.81 78 ASP A O 1
ATOM 596 N N . THR A 1 79 ? 2.998 6.416 -25.853 1.00 92.81 79 THR A N 1
ATOM 597 C CA . THR A 1 79 ? 3.467 5.034 -25.989 1.00 92.81 79 THR A CA 1
ATOM 598 C C . THR A 1 79 ? 3.073 4.160 -24.793 1.00 92.81 79 THR A C 1
ATOM 600 O O . THR A 1 79 ? 2.826 4.682 -23.702 1.00 92.81 79 THR A O 1
ATOM 603 N N . PRO A 1 80 ? 2.992 2.824 -24.963 1.00 90.62 80 PRO A N 1
ATOM 604 C CA . PRO A 1 80 ? 2.649 1.912 -23.871 1.00 90.62 80 PRO A CA 1
ATOM 605 C C . PRO A 1 80 ? 3.573 2.040 -22.656 1.00 90.62 80 PRO A C 1
ATOM 607 O O . PRO A 1 80 ? 3.103 1.931 -21.529 1.00 90.62 80 PRO A O 1
ATOM 610 N N . GLU A 1 81 ? 4.855 2.346 -22.866 1.00 90.56 81 GLU A N 1
ATOM 611 C CA . GLU A 1 81 ? 5.852 2.481 -21.798 1.00 90.56 81 GLU A CA 1
ATOM 612 C C . GLU A 1 81 ? 5.510 3.622 -20.826 1.00 90.56 81 GLU A C 1
ATOM 614 O O . GLU A 1 81 ? 5.817 3.529 -19.641 1.00 90.56 81 GLU A O 1
ATOM 619 N N . ALA A 1 82 ? 4.825 4.678 -21.283 1.00 94.00 82 ALA A N 1
ATOM 620 C CA . ALA A 1 82 ? 4.403 5.785 -20.421 1.00 94.00 82 ALA A CA 1
ATOM 621 C C . ALA A 1 82 ? 3.274 5.414 -19.444 1.00 94.00 82 ALA A C 1
ATOM 623 O O . ALA A 1 82 ? 3.009 6.167 -18.506 1.00 94.00 82 ALA A O 1
ATOM 624 N N . ARG A 1 83 ? 2.630 4.251 -19.629 1.00 94.94 83 ARG A N 1
ATOM 625 C CA . ARG A 1 83 ? 1.662 3.710 -18.664 1.00 94.94 83 ARG A CA 1
ATOM 626 C C . ARG A 1 83 ? 2.334 3.172 -17.401 1.00 94.94 83 ARG A C 1
ATOM 628 O O . ARG A 1 83 ? 1.639 2.966 -16.412 1.00 94.94 83 ARG A O 1
ATOM 635 N N . HIS A 1 84 ? 3.647 2.951 -17.432 1.00 94.06 84 HIS A N 1
ATOM 636 C CA . HIS A 1 84 ? 4.424 2.407 -16.323 1.00 94.06 84 HIS A CA 1
ATOM 637 C C . HIS A 1 84 ? 5.243 3.504 -15.615 1.00 94.06 84 HIS A C 1
ATOM 639 O O . HIS A 1 84 ? 5.544 4.545 -16.212 1.00 94.06 84 HIS A O 1
ATOM 645 N N . PRO A 1 85 ? 5.650 3.281 -14.352 1.00 93.38 85 PRO A N 1
ATOM 646 C CA . PRO A 1 85 ? 6.546 4.173 -13.630 1.00 93.38 85 PRO A CA 1
ATOM 647 C C . PRO A 1 85 ? 7.873 4.421 -14.365 1.00 93.38 85 PRO A C 1
ATOM 649 O O . PRO A 1 85 ? 8.630 3.504 -14.692 1.00 93.38 85 PRO A O 1
ATOM 652 N N . VAL A 1 86 ? 8.204 5.693 -14.568 1.00 92.94 86 VAL A N 1
ATOM 653 C CA . VAL A 1 86 ? 9.441 6.136 -15.217 1.00 92.94 86 VAL A CA 1
ATOM 654 C C . VAL A 1 86 ? 10.641 5.857 -14.302 1.00 92.94 86 VAL A C 1
ATOM 656 O O . VAL A 1 86 ? 10.731 6.444 -13.222 1.00 92.94 86 VAL A O 1
ATOM 659 N N . ALA A 1 87 ? 11.582 5.018 -14.763 1.00 87.19 87 ALA A N 1
ATOM 660 C CA . ALA A 1 87 ? 12.846 4.672 -14.086 1.00 87.19 87 ALA A CA 1
ATOM 661 C C . ALA A 1 87 ? 12.676 4.455 -12.568 1.00 87.19 87 ALA A C 1
ATOM 663 O O . ALA A 1 87 ? 13.132 5.253 -11.743 1.00 87.19 87 ALA A O 1
ATOM 664 N N . HIS A 1 88 ? 11.928 3.411 -12.222 1.00 83.19 88 HIS A N 1
ATOM 665 C CA . HIS A 1 88 ? 11.316 3.219 -10.909 1.00 83.19 88 HIS A CA 1
ATOM 666 C C . HIS A 1 88 ? 12.200 2.544 -9.855 1.00 83.19 88 HIS A C 1
ATOM 668 O O . HIS A 1 88 ? 11.894 2.665 -8.665 1.00 83.19 88 HIS A O 1
ATOM 674 N N . HIS A 1 89 ? 13.327 1.945 -10.259 1.00 82.00 89 HIS A N 1
ATOM 675 C CA . HIS A 1 89 ? 14.395 1.522 -9.350 1.00 82.00 89 HIS A CA 1
ATOM 676 C C . HIS A 1 89 ? 14.786 2.650 -8.381 1.00 82.00 89 HIS A C 1
ATOM 678 O O . HIS A 1 89 ? 14.973 3.802 -8.785 1.00 82.00 89 HIS A O 1
ATOM 684 N N . GLN A 1 90 ? 14.942 2.312 -7.099 1.00 82.12 90 GLN A N 1
ATOM 685 C CA . GLN A 1 90 ? 15.408 3.226 -6.053 1.00 82.12 90 GLN A CA 1
ATOM 686 C C . GLN A 1 90 ? 16.634 2.616 -5.347 1.00 82.12 90 GLN A C 1
ATOM 688 O O . GLN A 1 90 ? 16.554 1.459 -4.941 1.00 82.12 90 GLN A O 1
ATOM 693 N N . PRO A 1 91 ? 17.747 3.356 -5.156 1.00 87.88 91 PRO A N 1
ATOM 694 C CA . PRO A 1 91 ? 18.009 4.705 -5.664 1.00 87.88 91 PRO A CA 1
ATOM 695 C C . PRO A 1 91 ? 17.883 4.792 -7.189 1.00 87.88 91 PRO A C 1
ATOM 697 O O . PRO A 1 91 ? 18.232 3.845 -7.890 1.00 87.88 91 PRO A O 1
ATOM 700 N N . ARG A 1 92 ? 17.404 5.934 -7.701 1.00 89.62 92 ARG A N 1
ATOM 701 C CA . ARG A 1 92 ? 17.211 6.158 -9.145 1.00 89.62 92 ARG A CA 1
ATOM 702 C C . ARG A 1 92 ? 18.453 5.731 -9.923 1.00 89.62 92 ARG A C 1
ATOM 704 O O . ARG A 1 92 ? 19.536 6.269 -9.696 1.00 89.62 92 ARG A O 1
ATOM 711 N N . ASN A 1 93 ? 18.307 4.820 -10.877 1.00 87.44 93 ASN A N 1
ATOM 712 C CA . ASN A 1 93 ? 19.408 4.396 -11.748 1.00 87.44 93 ASN A CA 1
ATOM 713 C C . ASN A 1 93 ? 19.672 5.391 -12.897 1.00 87.44 93 ASN A C 1
ATOM 715 O O . ASN A 1 93 ? 20.770 5.419 -13.454 1.00 87.44 93 ASN A O 1
ATOM 719 N N . MET A 1 94 ? 18.699 6.255 -13.206 1.00 92.31 94 MET A N 1
ATOM 720 C CA . MET A 1 94 ? 18.754 7.230 -14.297 1.00 92.31 94 MET A CA 1
ATOM 721 C C . MET A 1 94 ? 18.352 8.639 -13.843 1.00 92.31 94 MET A C 1
ATOM 723 O O . MET A 1 94 ? 17.661 8.833 -12.843 1.00 92.31 94 MET A O 1
ATOM 727 N N . THR A 1 95 ? 18.781 9.643 -14.608 1.00 94.62 95 THR A N 1
ATOM 728 C CA . THR A 1 95 ? 18.298 11.028 -14.501 1.00 94.62 95 THR A CA 1
ATOM 729 C C . THR A 1 95 ? 17.252 11.285 -15.578 1.00 94.62 95 THR A C 1
ATOM 731 O O . THR A 1 95 ? 17.534 11.051 -16.752 1.00 94.62 95 THR A O 1
ATOM 734 N N . ALA A 1 96 ? 16.082 11.801 -15.197 1.00 96.25 96 ALA A N 1
ATOM 735 C CA . ALA A 1 96 ? 15.004 12.137 -16.125 1.00 96.25 96 ALA A CA 1
ATOM 736 C C . ALA A 1 96 ? 14.963 13.641 -16.412 1.00 96.25 96 ALA A C 1
ATOM 738 O O . ALA A 1 96 ? 14.857 14.450 -15.486 1.00 96.25 96 ALA A O 1
ATOM 739 N N . THR A 1 97 ? 15.008 14.014 -17.691 1.00 97.25 97 THR A N 1
ATOM 740 C CA . THR A 1 97 ? 14.961 15.408 -18.156 1.00 97.25 97 THR A CA 1
ATOM 741 C C . THR A 1 97 ? 13.852 15.593 -19.188 1.00 97.25 97 THR A C 1
ATOM 743 O O . THR A 1 97 ? 13.675 14.777 -20.087 1.00 97.25 97 THR A O 1
ATOM 746 N N . ALA A 1 98 ? 13.094 16.678 -19.073 1.00 97.94 98 ALA A N 1
ATOM 747 C CA . ALA A 1 98 ? 12.045 17.048 -20.010 1.00 97.94 98 ALA A CA 1
ATOM 748 C C . ALA A 1 98 ? 12.645 17.427 -21.373 1.00 97.94 98 ALA A C 1
ATOM 750 O O . ALA A 1 98 ? 13.373 18.414 -21.478 1.00 97.94 98 ALA A O 1
ATOM 751 N N . ARG A 1 99 ? 12.336 16.663 -22.427 1.00 97.31 99 ARG A N 1
ATOM 752 C CA . ARG A 1 99 ? 12.721 16.992 -23.813 1.00 97.31 99 ARG A CA 1
ATOM 753 C C . ARG A 1 99 ? 11.790 18.042 -24.421 1.00 97.31 99 ARG A C 1
ATOM 755 O O . ARG A 1 99 ? 12.212 18.834 -25.258 1.00 97.31 99 ARG A O 1
ATOM 762 N N . SER A 1 100 ? 10.519 18.012 -24.031 1.00 97.75 100 SER A N 1
ATOM 763 C CA . SER A 1 100 ? 9.493 18.998 -24.379 1.00 97.75 100 SER A CA 1
ATOM 764 C C . SER A 1 100 ? 8.900 19.590 -23.106 1.00 97.75 100 SER A C 1
ATOM 766 O O . SER A 1 100 ? 9.257 19.175 -22.008 1.00 97.75 100 SER A O 1
ATOM 768 N N . ASP A 1 101 ? 7.937 20.497 -23.234 1.00 97.75 101 ASP A N 1
ATOM 769 C CA . ASP A 1 101 ? 7.022 20.745 -22.122 1.00 97.75 101 ASP A CA 1
ATOM 770 C C . ASP A 1 101 ? 6.257 19.451 -21.821 1.00 97.75 101 ASP A C 1
ATOM 772 O O . ASP A 1 101 ? 5.841 18.736 -22.745 1.00 97.75 101 ASP A O 1
ATOM 776 N N . ILE A 1 102 ? 6.121 19.127 -20.539 1.00 97.88 102 ILE A N 1
ATOM 777 C CA . ILE A 1 102 ? 5.522 17.878 -20.080 1.00 97.88 102 ILE A CA 1
ATOM 778 C C . ILE A 1 102 ? 4.460 18.116 -19.012 1.00 97.88 102 ILE A C 1
ATOM 780 O O . ILE A 1 102 ? 4.503 19.110 -18.285 1.00 97.88 102 ILE A O 1
ATOM 784 N N . GLN A 1 103 ? 3.559 17.144 -18.890 1.00 97.69 103 GLN A N 1
ATOM 785 C CA . GLN A 1 103 ? 2.726 16.959 -17.706 1.00 97.69 103 GLN A CA 1
ATOM 786 C C . GLN A 1 103 ? 3.001 15.578 -17.127 1.00 97.69 103 GLN A C 1
ATOM 788 O O . GLN A 1 103 ? 3.163 14.613 -17.878 1.00 97.69 103 GLN A O 1
ATOM 793 N N . PHE A 1 104 ? 3.073 15.478 -15.810 1.00 97.50 104 PHE A N 1
ATOM 794 C CA . PHE A 1 104 ? 3.397 14.243 -15.107 1.00 97.50 104 PHE A CA 1
ATOM 795 C C . PHE A 1 104 ? 2.673 14.197 -13.762 1.00 97.50 104 PHE A C 1
ATOM 797 O O . PHE A 1 104 ? 2.147 15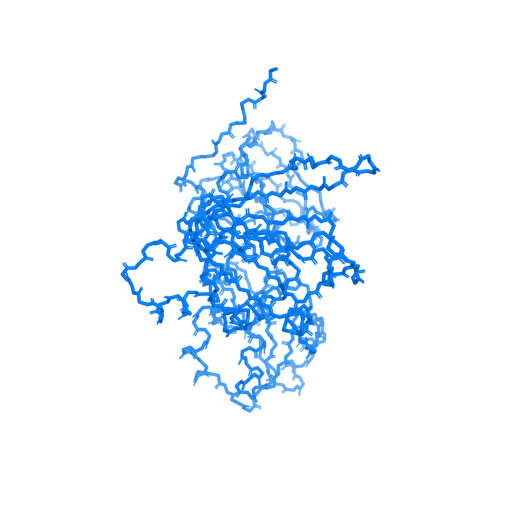.205 -13.295 1.00 97.50 104 PHE A O 1
ATOM 804 N N . ILE A 1 105 ? 2.636 13.020 -13.150 1.00 97.19 105 ILE A N 1
ATOM 805 C CA . ILE A 1 105 ? 2.117 12.833 -11.793 1.00 97.19 105 ILE A CA 1
ATOM 806 C C . ILE A 1 105 ? 3.157 12.131 -10.927 1.00 97.19 105 ILE A C 1
ATOM 808 O O . ILE A 1 105 ? 4.035 11.426 -11.438 1.00 97.19 105 ILE A O 1
ATOM 812 N N . ARG A 1 106 ? 3.029 12.314 -9.614 1.00 95.62 106 ARG A N 1
ATOM 813 C CA . ARG A 1 106 ? 3.820 11.633 -8.590 1.00 95.62 106 ARG A CA 1
ATOM 814 C C . ARG A 1 106 ? 2.886 10.937 -7.621 1.00 95.62 106 ARG A C 1
ATOM 816 O O . ARG A 1 106 ? 1.958 11.559 -7.106 1.00 95.62 106 ARG A O 1
ATOM 823 N N . ILE A 1 107 ? 3.153 9.667 -7.370 1.00 93.31 107 ILE A N 1
ATOM 824 C CA . ILE A 1 107 ? 2.413 8.853 -6.411 1.00 93.31 107 ILE A CA 1
ATOM 825 C C . ILE A 1 107 ? 3.429 8.251 -5.449 1.00 93.31 107 ILE A C 1
ATOM 827 O O . ILE A 1 107 ? 4.497 7.809 -5.865 1.00 93.31 107 ILE A O 1
ATOM 831 N N . ASP A 1 108 ? 3.116 8.283 -4.161 1.00 88.44 108 ASP A N 1
ATOM 832 C CA . ASP A 1 108 ? 3.935 7.648 -3.136 1.00 88.44 108 ASP A CA 1
ATOM 833 C C . ASP A 1 108 ? 3.906 6.120 -3.315 1.00 88.44 108 ASP A C 1
ATOM 835 O O . ASP A 1 108 ? 2.829 5.523 -3.393 1.00 88.44 108 ASP A O 1
ATOM 839 N N . ASN A 1 109 ? 5.084 5.498 -3.433 1.00 85.94 109 ASN A N 1
ATOM 840 C CA . ASN A 1 109 ? 5.182 4.057 -3.677 1.00 85.94 109 ASN A CA 1
ATOM 841 C C . ASN A 1 109 ? 4.650 3.244 -2.499 1.00 85.94 109 ASN A C 1
ATOM 843 O O . ASN A 1 109 ? 4.059 2.191 -2.717 1.00 85.94 109 ASN A O 1
ATOM 847 N N . ASP A 1 110 ? 4.839 3.725 -1.268 1.00 81.25 110 ASP A N 1
ATOM 848 C CA . ASP A 1 110 ? 4.376 2.998 -0.093 1.00 81.25 110 ASP A CA 1
ATOM 849 C C . ASP A 1 110 ? 2.858 2.962 -0.045 1.00 81.25 110 ASP A C 1
ATOM 851 O O . ASP A 1 110 ? 2.281 1.893 0.130 1.00 81.25 110 ASP A O 1
ATOM 855 N N . LEU A 1 111 ? 2.214 4.108 -0.263 1.00 82.44 111 LEU A N 1
ATOM 856 C CA . LEU A 1 111 ? 0.765 4.191 -0.371 1.00 82.44 111 LEU A CA 1
ATOM 857 C C . LEU A 1 111 ? 0.239 3.269 -1.476 1.00 82.44 111 LEU A C 1
ATOM 859 O O . LEU A 1 111 ? -0.687 2.502 -1.231 1.00 82.44 111 LEU A O 1
ATOM 863 N N . LEU A 1 112 ? 0.816 3.339 -2.678 1.00 85.44 112 LEU A N 1
ATOM 864 C CA . LEU A 1 112 ? 0.348 2.541 -3.810 1.00 85.44 112 LEU A CA 1
ATOM 865 C C . LEU A 1 112 ? 0.472 1.038 -3.529 1.00 85.44 112 LEU A C 1
ATOM 867 O O . LEU A 1 112 ? -0.490 0.299 -3.730 1.00 85.44 112 LEU A O 1
ATOM 871 N N . ASP A 1 113 ? 1.617 0.594 -3.009 1.00 81.94 113 ASP A N 1
ATOM 872 C CA . ASP A 1 113 ? 1.823 -0.812 -2.663 1.00 81.94 113 ASP A CA 1
ATOM 873 C C . ASP A 1 113 ? 0.898 -1.277 -1.544 1.00 81.94 113 ASP A C 1
ATOM 875 O O . ASP A 1 113 ? 0.417 -2.407 -1.585 1.00 81.94 113 ASP A O 1
ATOM 879 N N . ILE A 1 114 ? 0.629 -0.433 -0.551 1.00 78.44 114 ILE A N 1
ATOM 880 C CA . ILE A 1 114 ? -0.307 -0.745 0.528 1.00 78.44 114 ILE A CA 1
ATOM 881 C C . ILE A 1 114 ? -1.705 -1.001 -0.039 1.00 78.44 114 ILE A C 1
ATOM 883 O O . ILE A 1 114 ? -2.266 -2.067 0.206 1.00 78.44 114 ILE A O 1
ATOM 887 N N . LEU A 1 115 ? -2.221 -0.079 -0.857 1.00 81.31 115 LEU A N 1
ATOM 888 C CA . LEU A 1 115 ? -3.549 -0.199 -1.463 1.00 81.31 115 LEU A CA 1
ATOM 889 C C . LEU A 1 115 ? -3.654 -1.438 -2.369 1.00 81.31 115 LEU A C 1
ATOM 891 O O . LEU A 1 115 ? -4.621 -2.192 -2.276 1.00 81.31 115 LEU A O 1
ATOM 895 N N . LEU A 1 116 ? -2.624 -1.716 -3.175 1.00 82.75 116 LEU A N 1
ATOM 896 C CA . LEU A 1 116 ? -2.572 -2.926 -4.005 1.00 82.75 116 LEU A CA 1
ATOM 897 C C . LEU A 1 116 ? -2.510 -4.202 -3.175 1.00 82.75 116 LEU A C 1
ATOM 899 O O . LEU A 1 116 ? -3.182 -5.180 -3.491 1.00 82.75 116 LEU A O 1
ATOM 903 N N . THR A 1 117 ? -1.695 -4.213 -2.119 1.00 78.06 117 THR A N 1
ATOM 904 C CA . THR A 1 117 ? -1.594 -5.374 -1.232 1.00 78.06 117 THR A CA 1
ATOM 905 C C . THR A 1 117 ? -2.937 -5.644 -0.572 1.00 78.06 117 THR A C 1
ATOM 907 O O . THR A 1 117 ? -3.303 -6.804 -0.410 1.00 78.06 117 THR A O 1
ATOM 910 N N . TRP A 1 118 ? -3.689 -4.600 -0.225 1.00 72.75 118 TRP A N 1
ATOM 911 C CA . TRP A 1 118 ? -5.022 -4.732 0.352 1.00 72.75 118 TRP A CA 1
ATOM 912 C C . TRP A 1 118 ? -6.027 -5.301 -0.633 1.00 72.75 118 TRP A C 1
ATOM 914 O O . TRP A 1 118 ? -6.645 -6.309 -0.303 1.00 72.75 118 TRP A O 1
ATOM 924 N N . ASP A 1 119 ? -6.132 -4.750 -1.841 1.00 74.25 119 ASP A N 1
ATOM 925 C CA . ASP A 1 119 ? -7.031 -5.302 -2.861 1.00 74.25 119 ASP A CA 1
ATOM 926 C C . ASP A 1 119 ? -6.707 -6.777 -3.146 1.00 74.25 119 ASP A C 1
ATOM 928 O O . ASP A 1 119 ? -7.606 -7.609 -3.276 1.00 74.25 119 ASP A O 1
ATOM 932 N N . GLN A 1 120 ? -5.419 -7.134 -3.145 1.00 70.75 120 GLN A N 1
ATOM 933 C CA . GLN A 1 120 ? -4.979 -8.499 -3.424 1.00 70.75 120 GLN A CA 1
ATOM 934 C C . GLN A 1 120 ? -5.110 -9.462 -2.233 1.00 70.75 120 GLN A C 1
ATOM 936 O O . GLN A 1 120 ? -5.349 -10.650 -2.434 1.00 70.75 120 GLN A O 1
ATOM 941 N N . SER A 1 121 ? -4.967 -8.983 -0.995 1.00 65.31 121 SER A N 1
ATOM 942 C CA . SER A 1 121 ? -4.996 -9.832 0.209 1.00 65.31 121 SER A CA 1
ATOM 943 C C . SER A 1 121 ? -6.380 -9.917 0.847 1.00 65.31 121 SER A C 1
ATOM 945 O O . SER A 1 121 ? -6.741 -10.959 1.393 1.00 65.31 121 SER A O 1
ATOM 947 N N . ALA A 1 122 ? -7.154 -8.831 0.817 1.00 58.81 122 ALA A N 1
ATOM 948 C CA . ALA A 1 122 ? -8.479 -8.753 1.427 1.00 58.81 122 ALA A CA 1
ATOM 949 C C . ALA A 1 122 ? -9.590 -9.254 0.493 1.00 58.81 122 ALA A C 1
ATOM 951 O O . ALA A 1 122 ? -10.616 -9.715 0.989 1.00 58.81 122 ALA A O 1
A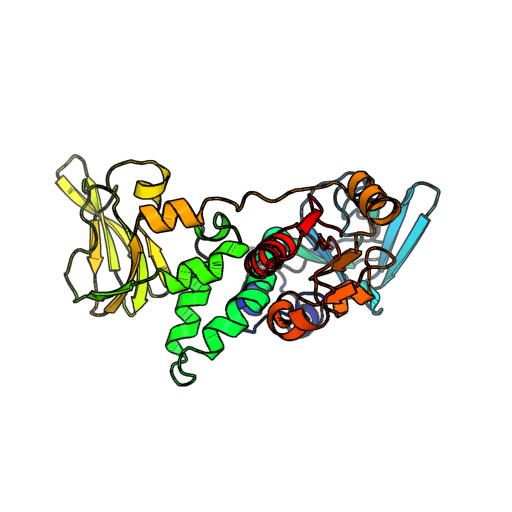TOM 952 N N . GLY A 1 123 ? -9.372 -9.247 -0.830 1.00 54.34 123 GLY A N 1
ATOM 953 C CA . GLY A 1 123 ? -10.385 -9.625 -1.823 1.00 54.34 123 GLY A CA 1
ATOM 954 C C . GLY A 1 123 ? -11.023 -11.004 -1.607 1.00 54.34 123 GLY A C 1
ATOM 955 O O . GLY A 1 123 ? -12.193 -11.178 -1.922 1.00 54.34 123 GLY A O 1
ATOM 956 N N . TYR A 1 124 ? -10.302 -11.959 -1.006 1.00 47.38 124 TYR A N 1
ATOM 957 C CA . TYR A 1 124 ? -10.834 -13.298 -0.709 1.00 47.38 124 TYR A CA 1
ATOM 958 C C . TYR A 1 124 ? -11.598 -13.382 0.628 1.00 47.38 124 TYR A C 1
ATOM 960 O O . TYR A 1 124 ? -12.504 -14.194 0.775 1.00 47.38 124 TYR A O 1
ATOM 968 N N . VAL A 1 125 ? -11.242 -12.556 1.620 1.00 46.25 125 VAL A N 1
ATOM 969 C CA . VAL A 1 125 ? -11.921 -12.541 2.934 1.00 46.25 125 VAL A CA 1
ATOM 970 C C . VAL A 1 125 ? -13.262 -11.815 2.831 1.00 46.25 125 VAL A C 1
ATOM 972 O O . VAL A 1 125 ? -14.232 -12.222 3.458 1.00 46.25 125 VAL A O 1
ATOM 975 N N . VAL A 1 126 ? -13.326 -10.768 2.002 1.00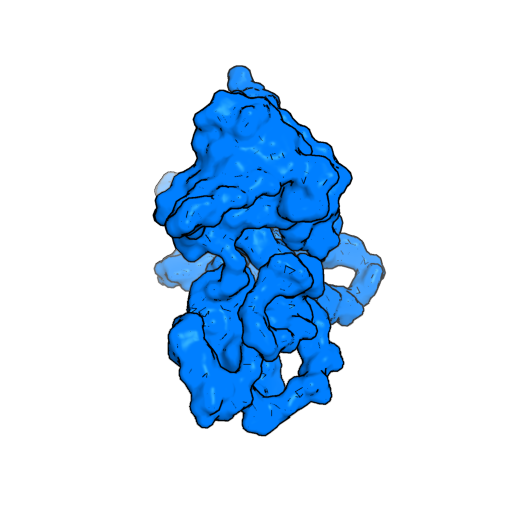 48.66 126 VAL A N 1
ATOM 976 C CA . VAL A 1 126 ? -14.547 -9.982 1.782 1.00 48.66 126 VAL A CA 1
ATOM 977 C C . VAL A 1 126 ? -15.593 -10.773 0.992 1.00 48.66 126 VAL A C 1
ATOM 979 O O . VAL A 1 126 ? -16.770 -10.640 1.285 1.00 48.66 126 VAL A O 1
ATOM 982 N N . SER A 1 127 ? -15.196 -11.655 0.065 1.00 44.25 127 SER A N 1
ATOM 983 C CA . SER A 1 127 ? -16.148 -12.494 -0.685 1.00 44.25 127 SER A CA 1
ATOM 984 C C . SER A 1 127 ? -16.841 -13.584 0.146 1.00 44.25 127 SER A C 1
ATOM 986 O O . SER A 1 127 ? -17.826 -14.155 -0.310 1.00 44.25 127 SER A O 1
ATOM 988 N N . GLU A 1 128 ? -16.325 -13.916 1.335 1.00 39.66 128 GLU A N 1
ATOM 989 C CA . GLU A 1 128 ? -16.952 -14.885 2.253 1.00 39.66 128 GLU A CA 1
ATOM 990 C C . GLU A 1 128 ? -17.877 -14.222 3.293 1.00 39.66 128 GLU A C 1
ATOM 992 O O . GLU A 1 128 ? -18.600 -14.921 4.003 1.00 39.66 128 GLU A O 1
ATOM 997 N N . LEU A 1 129 ? -17.873 -12.889 3.382 1.00 46.41 129 LEU A N 1
ATOM 998 C CA . LEU A 1 129 ? -18.834 -12.110 4.161 1.00 46.41 129 LEU A CA 1
ATOM 999 C C . LEU A 1 129 ? -19.996 -11.759 3.221 1.00 46.41 129 LEU A C 1
ATOM 1001 O O . LEU A 1 129 ? -19.751 -11.245 2.136 1.00 46.41 129 LEU A O 1
ATOM 1005 N N . ASP A 1 130 ? -21.232 -12.100 3.603 1.00 40.25 130 ASP A N 1
ATOM 1006 C CA . ASP A 1 130 ? -22.428 -12.046 2.745 1.00 40.25 130 ASP A CA 1
ATOM 1007 C C . ASP A 1 130 ? -22.465 -10.821 1.800 1.00 40.25 130 ASP A C 1
ATOM 1009 O O . ASP A 1 130 ? -22.407 -9.675 2.245 1.00 40.25 130 ASP A O 1
ATOM 1013 N N . GLU A 1 131 ? -22.625 -11.080 0.493 1.00 41.06 131 GLU A N 1
ATOM 1014 C CA . GLU A 1 131 ? -22.645 -10.109 -0.624 1.00 41.06 131 GLU A CA 1
ATOM 1015 C C . GLU A 1 131 ? -23.766 -9.040 -0.545 1.00 41.06 131 GLU A C 1
ATOM 1017 O O . GLU A 1 131 ? -23.897 -8.214 -1.447 1.00 41.06 131 GLU A O 1
ATOM 1022 N N . ASP A 1 132 ? -24.588 -9.040 0.508 1.00 41.38 132 ASP A N 1
ATOM 1023 C CA . ASP A 1 132 ? -25.823 -8.250 0.609 1.00 41.38 132 ASP A CA 1
ATOM 1024 C C . ASP A 1 132 ? -25.689 -6.930 1.400 1.00 41.38 132 ASP A C 1
ATOM 1026 O O . ASP A 1 132 ? -26.680 -6.207 1.528 1.00 41.38 132 ASP A O 1
ATOM 1030 N N . ASP A 1 133 ? -24.505 -6.569 1.912 1.00 44.94 133 ASP A N 1
ATOM 1031 C CA . ASP A 1 133 ? -24.334 -5.345 2.713 1.00 44.94 133 ASP A CA 1
ATOM 1032 C C . ASP A 1 133 ? -23.185 -4.455 2.195 1.00 44.94 133 ASP A C 1
ATOM 1034 O O . ASP A 1 133 ? -22.066 -4.478 2.706 1.00 44.94 133 ASP A O 1
ATOM 1038 N N . ASP A 1 134 ? -23.488 -3.590 1.212 1.00 46.66 134 ASP A N 1
ATOM 1039 C CA . ASP A 1 134 ? -22.627 -2.480 0.732 1.00 46.66 134 ASP A CA 1
ATOM 1040 C C . ASP A 1 134 ? -22.037 -1.638 1.895 1.00 46.66 134 ASP A C 1
ATOM 1042 O O . ASP A 1 134 ? -21.022 -0.956 1.751 1.00 46.66 134 ASP A O 1
ATOM 1046 N N . ALA A 1 135 ? -22.669 -1.671 3.075 1.00 45.31 135 ALA A N 1
ATOM 1047 C CA . ALA A 1 135 ? -22.221 -0.974 4.276 1.00 45.31 135 ALA A CA 1
ATOM 1048 C C . ALA A 1 135 ? -20.978 -1.594 4.943 1.00 45.31 135 ALA A C 1
ATOM 1050 O O . ALA A 1 135 ? -20.290 -0.889 5.686 1.00 45.31 135 ALA A O 1
ATOM 1051 N N . ASN A 1 136 ? -20.684 -2.880 4.707 1.00 51.25 136 ASN A N 1
ATOM 1052 C CA . ASN A 1 136 ? -19.553 -3.564 5.338 1.00 51.25 136 ASN A CA 1
ATOM 1053 C C . ASN A 1 136 ? -18.211 -3.238 4.663 1.00 51.25 136 ASN A C 1
ATOM 1055 O O . ASN A 1 136 ? -17.185 -3.214 5.337 1.00 51.25 136 ASN A O 1
ATOM 1059 N N . THR A 1 137 ? -18.206 -2.912 3.370 1.00 54.75 137 THR A N 1
ATOM 1060 C CA . THR A 1 137 ? -16.975 -2.603 2.623 1.00 54.75 137 THR A CA 1
ATOM 1061 C C . THR A 1 137 ? -16.417 -1.211 2.965 1.00 54.75 137 THR A C 1
ATOM 1063 O O . THR A 1 137 ? -15.217 -1.067 3.199 1.00 54.75 137 THR A O 1
ATOM 1066 N N . ASP A 1 138 ? -17.279 -0.196 3.122 1.00 62.50 138 ASP A N 1
ATOM 1067 C CA . ASP A 1 138 ? -16.857 1.213 3.268 1.00 62.50 138 ASP A CA 1
ATOM 1068 C C . ASP A 1 138 ? -16.098 1.498 4.584 1.00 62.50 138 ASP A C 1
ATOM 1070 O O . ASP A 1 138 ? -15.125 2.261 4.621 1.00 62.50 138 ASP A O 1
ATOM 1074 N N . TRP A 1 139 ? -16.487 0.855 5.694 1.00 65.81 139 TRP A N 1
ATOM 1075 C CA . TRP A 1 139 ? -15.785 1.053 6.968 1.00 65.81 139 TRP A CA 1
ATOM 1076 C C . TRP A 1 139 ? -14.442 0.312 7.012 1.00 65.81 139 TRP A C 1
ATOM 1078 O O . TRP A 1 139 ? -13.501 0.817 7.628 1.00 65.81 139 TRP A O 1
ATOM 1088 N N . MET A 1 140 ? -14.327 -0.838 6.336 1.00 65.06 140 MET A N 1
ATOM 1089 C CA . MET A 1 140 ? -13.078 -1.601 6.237 1.00 65.06 140 MET A CA 1
ATOM 1090 C C . MET A 1 140 ? -12.023 -0.810 5.466 1.00 65.06 140 MET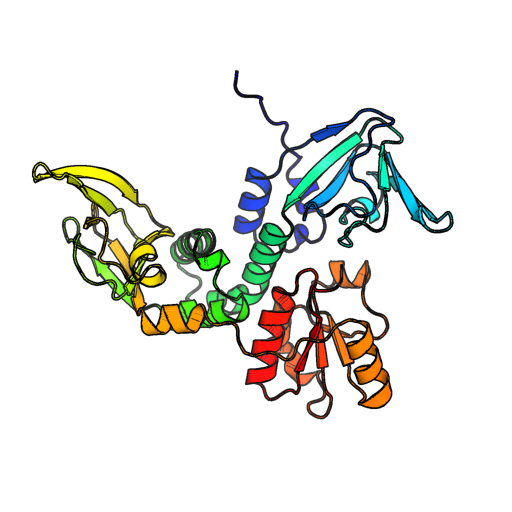 A C 1
ATOM 1092 O O . MET A 1 140 ? -10.883 -0.692 5.914 1.00 65.06 140 MET A O 1
ATOM 1096 N N . THR A 1 141 ? -12.412 -0.185 4.358 1.00 63.88 141 THR A N 1
ATOM 1097 C CA . THR A 1 141 ? -11.514 0.662 3.572 1.00 63.88 141 THR A CA 1
ATOM 1098 C C . THR A 1 141 ? -11.002 1.847 4.395 1.00 63.88 141 THR A C 1
ATOM 1100 O O . THR A 1 141 ? -9.802 2.120 4.420 1.00 63.88 141 THR A O 1
ATOM 1103 N N . ARG A 1 142 ? -11.870 2.511 5.165 1.00 67.44 142 ARG A N 1
ATOM 1104 C CA . ARG A 1 142 ? -11.470 3.609 6.069 1.00 67.44 142 ARG A CA 1
ATOM 1105 C C . ARG A 1 142 ? -10.609 3.166 7.249 1.00 67.44 142 ARG A C 1
ATOM 1107 O O . ARG A 1 142 ? -9.672 3.868 7.623 1.00 67.44 142 ARG A O 1
ATOM 1114 N N . MET A 1 143 ? -10.893 1.999 7.816 1.00 71.50 143 MET A N 1
ATOM 1115 C CA . MET A 1 143 ? -10.053 1.390 8.843 1.00 71.50 143 MET A CA 1
ATOM 1116 C C . MET A 1 143 ? -8.634 1.197 8.317 1.00 71.50 143 MET A C 1
ATOM 1118 O O . MET A 1 143 ? -7.677 1.610 8.976 1.00 71.50 143 MET A O 1
ATOM 1122 N N . LEU A 1 144 ? -8.504 0.607 7.128 1.00 65.06 144 LEU A N 1
ATOM 1123 C CA . LEU A 1 144 ? -7.217 0.391 6.482 1.00 65.06 144 LEU A CA 1
ATOM 1124 C C . LEU A 1 144 ? -6.504 1.730 6.235 1.00 65.06 144 LEU A C 1
ATOM 1126 O O . LEU A 1 144 ? -5.317 1.855 6.517 1.00 65.06 144 LEU A O 1
ATOM 1130 N N . GLN A 1 145 ? -7.233 2.782 5.850 1.00 63.19 145 GLN A N 1
ATOM 1131 C CA . GLN A 1 145 ? -6.690 4.141 5.717 1.00 63.19 145 GLN A CA 1
ATOM 1132 C C . GLN A 1 145 ? -6.187 4.764 7.033 1.00 63.19 145 GLN A C 1
ATOM 1134 O O . GLN A 1 145 ? -5.499 5.790 6.985 1.00 63.19 145 GLN A O 1
ATOM 1139 N N . SER A 1 146 ? -6.519 4.207 8.203 1.00 67.38 146 SER A N 1
ATOM 1140 C CA . SER A 1 146 ? -6.082 4.772 9.478 1.00 67.38 146 SER A CA 1
ATOM 1141 C C . SER A 1 146 ? -4.587 4.537 9.721 1.00 67.38 146 SER A C 1
ATOM 1143 O O . SER A 1 146 ? -3.999 3.524 9.342 1.00 67.38 146 SER A O 1
ATOM 1145 N N . ASN A 1 147 ? -3.947 5.509 10.375 1.00 60.84 147 ASN A N 1
ATOM 1146 C CA . ASN A 1 147 ? -2.487 5.602 10.458 1.00 60.84 147 ASN A CA 1
ATOM 1147 C C . ASN A 1 147 ? -1.819 4.388 11.139 1.00 60.84 147 ASN A C 1
ATOM 1149 O O . ASN A 1 147 ? -0.628 4.149 10.955 1.00 60.84 147 ASN A O 1
ATOM 1153 N N . ILE A 1 148 ? -2.579 3.620 11.924 1.00 67.44 148 ILE A N 1
ATOM 1154 C CA . ILE A 1 148 ? -2.071 2.461 12.654 1.00 67.44 148 ILE A CA 1
ATOM 1155 C C . ILE A 1 148 ? -1.932 1.210 11.781 1.00 67.44 148 ILE A C 1
ATOM 1157 O O . ILE A 1 148 ? -1.023 0.414 12.002 1.00 67.44 148 ILE A O 1
ATOM 1161 N N . PHE A 1 149 ? -2.749 1.064 10.733 1.00 68.12 149 PHE A N 1
ATOM 1162 C CA . PHE A 1 149 ? -2.656 -0.083 9.823 1.00 68.12 149 PHE A CA 1
ATOM 1163 C C . PHE A 1 149 ? -1.495 0.030 8.837 1.00 68.12 149 PHE A C 1
ATOM 1165 O O . PHE A 1 149 ? -1.033 -0.991 8.341 1.00 68.12 149 PHE A O 1
ATOM 1172 N N . TYR A 1 150 ? -0.924 1.226 8.652 1.00 64.38 150 TYR A N 1
ATOM 1173 C CA . TYR A 1 150 ? 0.378 1.381 7.988 1.00 64.38 150 TYR A CA 1
ATOM 1174 C C . TYR A 1 150 ? 1.517 0.689 8.752 1.00 64.38 150 TYR A C 1
ATOM 1176 O O . TYR A 1 150 ? 2.554 0.397 8.158 1.00 64.38 150 TYR A O 1
ATOM 1184 N N . GLN A 1 151 ? 1.347 0.450 10.058 1.00 64.75 151 GLN A N 1
ATOM 1185 C CA . GLN A 1 151 ? 2.342 -0.227 10.894 1.00 64.75 151 GLN A CA 1
ATOM 1186 C C . GLN A 1 151 ? 2.135 -1.740 10.961 1.00 64.75 151 GLN A C 1
ATOM 1188 O O . GLN A 1 151 ? 3.043 -2.454 11.380 1.00 64.75 151 GLN A O 1
ATOM 1193 N N . ILE A 1 152 ? 0.964 -2.234 10.555 1.00 73.06 152 ILE A N 1
ATOM 1194 C CA . ILE A 1 152 ? 0.669 -3.663 10.569 1.00 73.06 152 ILE A CA 1
ATOM 1195 C C . ILE A 1 152 ? 1.267 -4.285 9.301 1.00 73.06 152 ILE A C 1
ATOM 1197 O O . ILE A 1 152 ? 0.928 -3.858 8.193 1.00 73.06 152 ILE A O 1
ATOM 1201 N N . PRO A 1 153 ? 2.156 -5.289 9.430 1.00 71.44 153 PRO A N 1
ATOM 1202 C CA . PRO A 1 153 ? 2.670 -6.035 8.294 1.00 71.44 153 PRO A CA 1
ATOM 1203 C C . PRO A 1 153 ? 1.511 -6.551 7.435 1.00 71.44 153 PRO A C 1
ATOM 1205 O O . PRO A 1 153 ? 0.574 -7.136 7.984 1.00 71.44 153 PRO A O 1
ATOM 1208 N N . PRO A 1 154 ? 1.553 -6.397 6.101 1.00 67.88 154 PRO A N 1
ATOM 1209 C CA . PRO A 1 154 ? 0.428 -6.786 5.257 1.00 67.88 154 PRO A CA 1
ATOM 1210 C C . PRO A 1 154 ? 0.031 -8.265 5.376 1.00 67.88 154 PRO A C 1
ATOM 1212 O O . PRO A 1 154 ? -1.148 -8.596 5.272 1.00 67.88 154 PRO A O 1
ATOM 1215 N N . ALA A 1 155 ? 0.998 -9.134 5.690 1.00 67.69 155 ALA A N 1
ATOM 1216 C CA . ALA A 1 155 ? 0.786 -10.538 6.049 1.00 67.69 155 ALA A CA 1
ATOM 1217 C C . ALA A 1 155 ? -0.273 -10.748 7.146 1.00 67.69 155 ALA A C 1
ATOM 1219 O O . ALA A 1 155 ? -1.037 -11.708 7.107 1.00 67.69 155 ALA A O 1
ATOM 1220 N N . ASN A 1 156 ? -0.358 -9.817 8.095 1.00 74.06 156 ASN A N 1
ATOM 1221 C CA . ASN A 1 156 ? -1.203 -9.928 9.275 1.00 74.06 156 ASN A CA 1
ATOM 1222 C C . ASN A 1 156 ? -2.612 -9.348 9.054 1.00 74.06 156 ASN A C 1
ATOM 1224 O O . ASN A 1 156 ? -3.450 -9.425 9.945 1.00 74.06 156 ASN A O 1
ATOM 1228 N N . ILE A 1 157 ? -2.925 -8.779 7.885 1.00 72.56 157 ILE A N 1
ATOM 1229 C CA . ILE A 1 157 ? -4.204 -8.078 7.659 1.00 72.56 157 ILE A CA 1
ATOM 1230 C C . ILE A 1 157 ? -5.407 -9.017 7.739 1.00 72.56 157 ILE A C 1
ATOM 1232 O O . ILE A 1 157 ? -6.450 -8.656 8.269 1.00 72.56 157 ILE A O 1
ATOM 1236 N N . GLN A 1 158 ? -5.296 -10.245 7.246 1.00 68.94 158 GLN A N 1
ATOM 1237 C CA . GLN A 1 158 ? -6.409 -11.186 7.398 1.00 68.94 158 GLN A CA 1
ATOM 1238 C C . GLN A 1 158 ? -6.606 -11.599 8.856 1.00 68.94 158 GLN A C 1
ATOM 1240 O O . GLN A 1 158 ? -7.727 -11.754 9.337 1.00 68.94 158 GLN A O 1
ATOM 1245 N N . GLU A 1 159 ? -5.494 -11.734 9.565 1.00 75.88 159 GLU A N 1
ATOM 1246 C CA . GLU A 1 159 ? -5.444 -12.069 10.976 1.00 75.88 159 GLU A CA 1
ATOM 1247 C C . GLU A 1 159 ? -5.996 -10.933 11.857 1.00 75.88 159 GLU A C 1
ATOM 1249 O O . GLU A 1 159 ? -6.561 -11.219 12.915 1.00 75.88 159 GLU A O 1
ATOM 1254 N N . VAL A 1 160 ? -5.918 -9.677 11.395 1.00 79.50 160 VAL A N 1
ATOM 1255 C CA . VAL A 1 160 ? -6.631 -8.527 11.970 1.00 79.50 160 VAL A CA 1
ATOM 1256 C C . VAL A 1 160 ? -8.135 -8.782 11.931 1.00 79.50 160 VAL A C 1
ATOM 1258 O O . VAL A 1 160 ? -8.763 -8.791 12.986 1.00 79.50 160 VAL A O 1
ATOM 1261 N N . PHE A 1 161 ? -8.711 -9.019 10.746 1.00 75.12 161 PHE A N 1
ATOM 1262 C CA . PHE A 1 161 ? -10.164 -9.158 10.592 1.00 75.12 161 PHE A CA 1
ATOM 1263 C C . PHE A 1 161 ? -10.720 -10.358 11.363 1.00 75.12 161 PHE A C 1
ATOM 1265 O O . PHE A 1 161 ? -11.744 -10.233 12.027 1.00 75.12 161 PHE A O 1
ATOM 1272 N N . LYS A 1 162 ? -10.009 -11.493 11.370 1.00 78.75 162 LYS A N 1
ATOM 1273 C CA . LYS A 1 162 ? -10.411 -12.684 12.139 1.00 78.75 162 LYS A CA 1
ATOM 1274 C C . LYS A 1 162 ? -10.428 -12.473 13.658 1.00 78.75 162 LYS A C 1
ATOM 1276 O O . LYS A 1 162 ? -11.116 -13.212 14.356 1.00 78.75 162 LYS A O 1
ATOM 1281 N N . ARG A 1 163 ? -9.642 -11.525 14.177 1.00 85.50 163 ARG A N 1
ATOM 1282 C CA . ARG A 1 163 ? -9.536 -11.222 15.618 1.00 85.50 163 ARG A CA 1
ATOM 1283 C C . ARG A 1 163 ? -10.413 -10.054 16.055 1.00 85.50 163 ARG A C 1
ATOM 1285 O O . ARG A 1 163 ? -10.398 -9.702 17.232 1.00 85.50 163 ARG A O 1
ATOM 1292 N N . MET A 1 164 ? -11.144 -9.433 15.131 1.00 86.44 164 MET A N 1
ATOM 1293 C CA . MET A 1 164 ? -12.086 -8.387 15.495 1.00 86.44 164 MET A CA 1
ATOM 1294 C C . MET A 1 164 ? -13.373 -8.978 16.051 1.00 86.44 164 MET A C 1
ATOM 1296 O O . MET A 1 164 ? -13.950 -9.906 15.493 1.00 86.44 164 MET A O 1
ATOM 1300 N N . GLU A 1 165 ? -13.841 -8.386 17.140 1.00 91.25 165 GLU A N 1
ATOM 1301 C CA . GLU A 1 165 ? -15.108 -8.724 17.772 1.00 91.25 165 GLU A CA 1
ATOM 1302 C C . GLU A 1 165 ? -16.098 -7.574 17.605 1.00 91.25 165 GLU A C 1
ATOM 1304 O O . GLU A 1 165 ? -15.771 -6.418 17.885 1.00 91.25 165 GLU A O 1
ATOM 1309 N N . GLU A 1 166 ? -17.329 -7.890 17.211 1.00 92.44 166 GLU A N 1
ATOM 1310 C CA . GLU A 1 166 ? -18.424 -6.923 17.221 1.00 92.44 166 GLU A CA 1
ATOM 1311 C C . GLU A 1 166 ? -18.847 -6.567 18.653 1.00 92.44 166 GLU A C 1
ATOM 1313 O O . GLU A 1 166 ? -19.049 -7.426 19.515 1.00 92.44 166 GLU A O 1
ATOM 1318 N N . MET A 1 167 ? -19.044 -5.275 18.893 1.00 95.56 167 MET A N 1
ATOM 1319 C CA . MET A 1 167 ? -19.498 -4.709 20.155 1.00 95.56 167 MET A CA 1
ATOM 1320 C C . MET A 1 167 ? -20.628 -3.699 19.892 1.00 95.56 167 MET A C 1
ATOM 1322 O O . MET A 1 167 ? -20.361 -2.541 19.556 1.00 95.56 167 MET A O 1
ATOM 1326 N N . PRO A 1 168 ? -21.901 -4.112 20.034 1.00 96.75 168 PRO A N 1
ATOM 1327 C CA . PRO A 1 168 ? -23.048 -3.216 19.900 1.00 96.75 168 PRO A CA 1
ATOM 1328 C C . PRO A 1 168 ? -23.072 -2.159 21.010 1.00 96.75 168 PRO A C 1
ATOM 1330 O O . PRO A 1 168 ? -22.890 -2.493 22.180 1.00 96.75 168 PRO A O 1
ATOM 1333 N N . MET A 1 169 ? -23.368 -0.907 20.655 1.00 97.50 169 MET A N 1
ATOM 1334 C CA . MET A 1 169 ? -23.388 0.237 21.573 1.00 97.50 169 MET A CA 1
ATOM 1335 C C . MET A 1 169 ? -24.625 1.123 21.377 1.00 97.50 169 MET A C 1
ATOM 1337 O O . MET A 1 169 ? -25.178 1.254 20.279 1.00 97.50 169 MET A O 1
ATOM 1341 N N . LYS A 1 170 ? -25.053 1.793 22.449 1.00 98.00 170 LYS A N 1
ATOM 1342 C CA . LYS A 1 170 ? -26.147 2.776 22.418 1.00 98.00 170 LYS A CA 1
ATOM 1343 C C . LYS A 1 170 ? -25.631 4.204 22.527 1.00 98.00 170 LYS A C 1
ATOM 1345 O O . LYS A 1 170 ? -24.589 4.470 23.121 1.00 98.00 170 LYS A O 1
ATOM 1350 N N . ALA A 1 171 ? -26.418 5.145 22.012 1.00 97.94 171 ALA A N 1
ATOM 1351 C CA . ALA A 1 171 ? -26.158 6.568 22.194 1.00 97.94 171 ALA A CA 1
ATOM 1352 C C . ALA A 1 171 ? -26.038 6.920 23.690 1.00 97.94 171 ALA A C 1
ATOM 1354 O O . ALA A 1 171 ? -26.896 6.555 24.497 1.00 97.94 171 ALA A O 1
ATOM 1355 N N . GLY A 1 172 ? -24.990 7.660 24.040 1.00 96.94 172 GLY A N 1
ATOM 1356 C CA . GLY A 1 172 ? -24.654 8.078 25.398 1.00 96.94 172 GLY A CA 1
ATOM 1357 C C . GLY A 1 172 ? -23.781 7.094 26.182 1.00 96.94 172 GLY A C 1
ATOM 1358 O O . GLY A 1 172 ? -23.337 7.446 27.273 1.00 96.94 172 GLY A O 1
ATOM 1359 N N . GLU A 1 173 ? -23.513 5.890 25.668 1.00 97.62 173 GLU A N 1
ATOM 1360 C CA . GLU A 1 173 ? -22.609 4.943 26.327 1.00 97.62 173 GLU A CA 1
ATOM 1361 C C . GLU A 1 173 ? -21.141 5.334 26.093 1.00 97.62 173 GLU A C 1
ATOM 1363 O O . GLU A 1 173 ? -20.730 5.642 24.969 1.00 97.62 173 GLU A O 1
ATOM 1368 N N . ALA A 1 174 ? -20.351 5.334 27.170 1.00 96.44 174 ALA A N 1
ATOM 1369 C CA . ALA A 1 174 ? -18.910 5.553 27.106 1.00 96.44 174 ALA A CA 1
ATOM 1370 C C . ALA A 1 174 ? -18.208 4.248 26.713 1.00 96.44 174 ALA A C 1
ATOM 1372 O O . ALA A 1 174 ? -18.395 3.221 27.364 1.00 96.44 174 ALA A O 1
ATOM 1373 N N . VAL A 1 175 ? -17.402 4.304 25.656 1.00 96.19 175 VAL A N 1
ATOM 1374 C CA . VAL A 1 175 ? -16.593 3.178 25.164 1.00 96.19 175 VAL A CA 1
ATOM 1375 C C . VAL A 1 175 ? -15.274 3.105 25.930 1.00 96.19 175 VAL A C 1
ATOM 1377 O O . VAL A 1 175 ? -14.833 2.040 26.345 1.00 96.19 175 VAL A O 1
ATOM 1380 N N . ILE A 1 176 ? -14.647 4.265 26.120 1.00 95.06 176 ILE A N 1
ATOM 1381 C CA . ILE A 1 176 ? -13.372 4.445 26.812 1.00 95.06 176 ILE A CA 1
ATOM 1382 C C . ILE A 1 176 ? -13.552 5.604 27.780 1.00 95.06 176 ILE A C 1
ATOM 1384 O O . ILE A 1 176 ? -14.091 6.638 27.380 1.00 95.06 176 ILE A O 1
ATOM 1388 N N . CYS A 1 177 ? -13.046 5.481 29.007 1.00 94.56 177 CYS A N 1
ATOM 1389 C CA . CYS A 1 177 ? -12.917 6.621 29.907 1.00 94.56 177 CYS A CA 1
ATOM 1390 C C . CYS A 1 177 ? -11.454 7.061 30.016 1.00 94.56 177 CYS A C 1
ATOM 1392 O O . CYS A 1 177 ? -10.533 6.247 30.080 1.00 94.56 177 CYS A O 1
ATOM 1394 N N . GLN A 1 178 ? -11.234 8.376 30.048 1.00 92.50 178 GLN A N 1
ATOM 1395 C CA . GLN A 1 178 ? -9.912 8.943 30.298 1.00 92.50 178 GLN A CA 1
ATOM 1396 C C . GLN A 1 178 ? -9.347 8.445 31.639 1.00 92.50 178 GLN A C 1
ATOM 1398 O O . GLN A 1 178 ? -10.027 8.534 32.663 1.00 92.50 178 GLN A O 1
ATOM 1403 N N . GLY A 1 179 ? -8.085 8.012 31.634 1.00 90.19 179 GLY A N 1
ATOM 1404 C CA . GLY A 1 179 ? -7.376 7.461 32.794 1.00 90.19 179 GLY A CA 1
ATOM 1405 C C . GLY A 1 179 ? -7.480 5.940 32.933 1.00 90.19 179 GLY A C 1
ATOM 1406 O O . GLY A 1 179 ? -6.747 5.356 33.724 1.00 90.19 179 GLY A O 1
ATOM 1407 N N . ASP A 1 180 ? -8.346 5.279 32.160 1.00 91.56 180 ASP A N 1
ATOM 1408 C CA . ASP A 1 180 ? -8.410 3.817 32.170 1.00 91.56 180 ASP A CA 1
ATOM 1409 C C . ASP A 1 180 ? -7.152 3.206 31.535 1.00 91.56 180 ASP A C 1
ATOM 1411 O O . ASP A 1 180 ? -6.417 3.853 30.784 1.00 91.56 180 ASP A O 1
ATOM 1415 N N . VAL A 1 181 ? -6.901 1.929 31.810 1.00 89.19 181 VAL A N 1
ATOM 1416 C CA . VAL A 1 181 ? -5.819 1.180 31.162 1.00 89.19 181 VAL A CA 1
ATOM 1417 C C . VAL A 1 181 ? -6.212 0.848 29.719 1.00 89.19 181 VAL A C 1
ATOM 1419 O O . VAL A 1 181 ? -7.357 0.500 29.436 1.00 89.19 181 VAL A O 1
ATOM 1422 N N . GLY A 1 182 ? -5.257 0.950 28.791 1.00 85.31 182 GLY A N 1
ATOM 1423 C CA . GLY A 1 182 ? -5.438 0.514 27.408 1.00 85.31 182 GLY A CA 1
ATOM 1424 C C . GLY A 1 182 ? -5.530 -1.008 27.283 1.00 85.31 182 GLY A C 1
ATOM 1425 O O . GLY A 1 182 ? -4.547 -1.703 27.518 1.00 85.31 182 GLY A O 1
ATOM 1426 N N . ASP A 1 183 ? -6.697 -1.519 26.898 1.00 88.25 183 ASP A N 1
ATOM 1427 C CA . ASP A 1 183 ? -7.012 -2.952 26.819 1.00 88.25 183 ASP A CA 1
ATOM 1428 C C . ASP A 1 183 ? -7.454 -3.419 25.421 1.00 88.25 183 ASP A C 1
ATOM 1430 O O . ASP A 1 183 ? -7.112 -4.528 25.015 1.00 88.25 183 ASP A O 1
ATOM 1434 N N . TYR A 1 184 ? -8.159 -2.566 24.676 1.00 93.31 184 TYR A N 1
ATOM 1435 C CA . TYR A 1 184 ? -8.595 -2.814 23.299 1.00 93.31 184 TYR A CA 1
ATOM 1436 C C . TYR A 1 184 ? -8.309 -1.632 22.361 1.00 93.31 184 TYR A C 1
ATOM 1438 O O . TYR A 1 184 ? -8.248 -0.469 22.779 1.00 93.31 184 TYR A O 1
ATOM 1446 N N . TYR A 1 185 ? -8.183 -1.940 21.077 1.00 91.19 185 TYR A N 1
ATOM 1447 C CA . TYR A 1 185 ? -8.322 -1.005 19.963 1.00 91.19 185 TYR A CA 1
ATOM 1448 C C . TYR A 1 185 ? -9.739 -1.118 19.389 1.00 91.19 185 TYR A C 1
ATOM 1450 O O . TYR A 1 185 ? -10.304 -2.211 19.403 1.00 91.19 185 TYR A O 1
ATOM 1458 N N . TYR A 1 186 ? -10.308 -0.015 18.897 1.00 92.19 186 TYR A N 1
ATOM 1459 C CA . TYR A 1 186 ? -11.694 0.044 18.429 1.00 92.19 186 TYR A CA 1
ATOM 1460 C C . TYR A 1 186 ? -11.808 0.733 17.071 1.00 92.19 186 TYR A C 1
ATOM 1462 O O . TYR A 1 186 ? -11.061 1.664 16.786 1.00 92.19 186 TYR A O 1
ATOM 1470 N N . ILE A 1 187 ? -12.800 0.333 16.278 1.00 90.38 187 ILE A N 1
ATOM 1471 C CA . ILE A 1 187 ? -13.220 0.986 15.033 1.00 90.38 187 ILE A CA 1
ATOM 1472 C C . ILE A 1 187 ? -14.735 1.132 15.031 1.00 90.38 187 ILE A C 1
ATOM 1474 O O . ILE A 1 187 ? -15.453 0.226 15.451 1.00 90.38 187 ILE A O 1
ATOM 1478 N N . ILE A 1 188 ? -15.235 2.259 14.529 1.00 91.50 188 ILE A N 1
ATOM 1479 C CA . ILE A 1 188 ? -16.673 2.474 14.355 1.00 91.50 188 ILE A CA 1
ATOM 1480 C C . ILE A 1 188 ? -17.128 1.823 13.042 1.00 91.50 188 ILE A C 1
ATOM 1482 O O . ILE A 1 188 ? -16.981 2.423 11.981 1.00 91.50 188 ILE A O 1
ATOM 1486 N N . SER A 1 189 ? -17.722 0.627 13.091 1.00 88.06 189 SER A N 1
ATOM 1487 C CA . SER A 1 189 ? -18.340 0.022 11.899 1.00 88.06 189 SER A CA 1
ATOM 1488 C C . SER A 1 189 ? -19.700 0.641 11.580 1.00 88.06 189 SER A C 1
ATOM 1490 O O . SER A 1 189 ? -20.073 0.733 10.415 1.00 88.06 189 SER A O 1
ATOM 1492 N N . GLN A 1 190 ? -20.420 1.149 12.588 1.00 90.44 190 GLN A N 1
ATOM 1493 C CA . GLN A 1 190 ? -21.663 1.898 12.406 1.00 90.44 190 GLN A CA 1
ATOM 1494 C C . GLN A 1 190 ? -21.850 2.951 13.507 1.00 90.44 190 GLN A C 1
ATOM 1496 O O . GLN A 1 190 ? -21.677 2.662 14.688 1.00 90.44 190 GLN A O 1
ATOM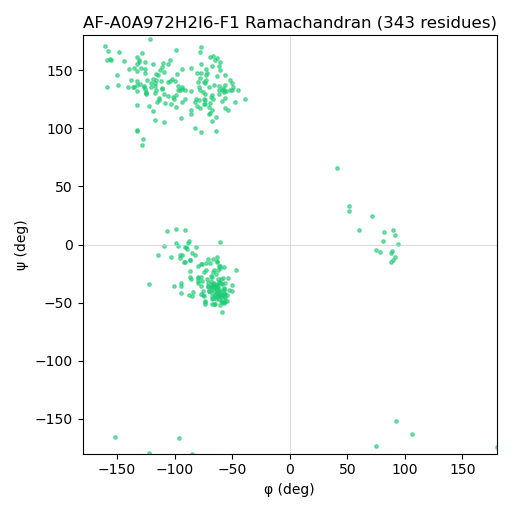 1501 N N . GLY A 1 191 ? -22.284 4.160 13.138 1.00 93.38 191 GLY A N 1
ATOM 1502 C CA . GLY A 1 191 ? -22.638 5.232 14.077 1.00 93.38 191 GLY A CA 1
ATOM 1503 C C . GLY A 1 191 ? -21.616 6.369 14.145 1.00 93.38 191 GLY A C 1
ATOM 1504 O O . GLY A 1 191 ? -20.811 6.556 13.234 1.00 93.38 191 GLY A O 1
ATOM 1505 N N . ARG A 1 192 ? -21.699 7.184 15.203 1.00 96.25 192 ARG A N 1
ATOM 1506 C CA . ARG A 1 192 ? -20.768 8.289 15.487 1.00 96.25 192 ARG A CA 1
ATOM 1507 C C . ARG A 1 192 ? -20.445 8.361 16.973 1.00 96.25 192 ARG A C 1
ATOM 1509 O O . ARG A 1 192 ? -21.304 8.046 17.800 1.00 96.25 192 ARG A O 1
ATOM 1516 N N . ALA A 1 193 ? -19.254 8.843 17.305 1.00 97.31 193 ALA A N 1
ATOM 1517 C CA . ALA A 1 193 ? -18.797 9.054 18.675 1.00 97.31 193 ALA A CA 1
ATOM 1518 C C . ALA A 1 193 ? -18.166 10.441 18.846 1.00 97.31 193 ALA A C 1
ATOM 1520 O O . ALA A 1 193 ? -17.774 11.090 17.880 1.00 97.31 193 ALA A O 1
ATOM 1521 N N . GLU A 1 194 ? -18.058 10.918 20.079 1.00 97.19 194 GLU A N 1
ATOM 1522 C CA . GLU A 1 194 ? -17.301 12.121 20.409 1.00 97.19 194 GLU A CA 1
ATOM 1523 C C . GLU A 1 194 ? -16.093 11.805 21.281 1.00 97.19 194 GLU A C 1
ATOM 1525 O O . GLU A 1 194 ? -16.140 10.931 22.147 1.00 97.19 194 GLU A O 1
ATOM 1530 N N . VAL A 1 195 ? -15.021 12.567 21.059 1.00 95.56 195 VAL A N 1
ATOM 1531 C CA . VAL A 1 195 ? -13.800 12.523 21.863 1.00 95.56 195 VAL A CA 1
ATOM 1532 C C . VAL A 1 195 ? -13.793 13.721 22.793 1.00 95.56 195 VAL A C 1
ATOM 1534 O O . VAL A 1 195 ? -13.804 14.869 22.338 1.00 95.56 195 VAL A O 1
ATOM 1537 N N . THR A 1 196 ? -13.736 13.475 24.096 1.00 94.62 196 THR A N 1
ATOM 1538 C CA . THR A 1 196 ? -13.671 14.521 25.120 1.00 94.62 196 THR A CA 1
ATOM 1539 C C . THR A 1 196 ? -12.480 14.302 26.039 1.00 94.62 196 THR A C 1
ATOM 1541 O O . THR A 1 196 ? -12.070 13.176 26.303 1.00 94.62 196 THR A O 1
ATOM 1544 N N . ARG A 1 197 ? -11.886 15.385 26.534 1.00 92.00 197 ARG A N 1
ATOM 1545 C CA . ARG A 1 197 ? -10.795 15.327 27.510 1.00 92.00 197 ARG A CA 1
ATOM 1546 C C . ARG A 1 19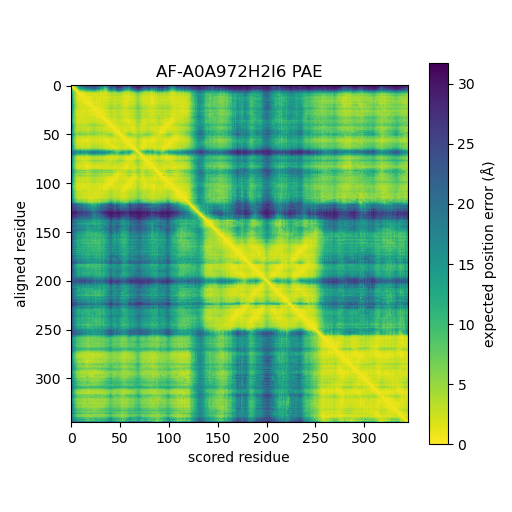7 ? -11.074 16.292 28.644 1.00 92.00 197 ARG A C 1
ATOM 1548 O O . ARG A 1 197 ? -11.368 17.464 28.407 1.00 92.00 197 ARG A O 1
ATOM 1555 N N . LYS A 1 198 ? -10.928 15.814 29.876 1.00 88.25 198 LYS A N 1
ATOM 1556 C CA . LYS A 1 198 ? -10.989 16.650 31.071 1.00 88.25 198 LYS A CA 1
ATOM 1557 C C . LYS A 1 198 ? -9.773 17.554 31.118 1.00 88.25 198 LYS A C 1
ATOM 1559 O O . LYS A 1 198 ? -8.632 17.086 31.141 1.00 88.25 198 LYS A O 1
ATOM 1564 N N . SER A 1 199 ? -10.018 18.858 31.153 1.00 81.50 199 SER A N 1
ATOM 1565 C CA . SER A 1 199 ? -8.977 19.831 31.452 1.00 81.50 199 SER A CA 1
ATOM 1566 C C . SER A 1 199 ? -8.510 19.682 32.911 1.00 81.50 199 SER A C 1
ATOM 1568 O O . SER A 1 199 ? -9.251 19.169 33.755 1.00 81.50 199 SER A O 1
ATOM 1570 N N . PRO A 1 200 ? -7.331 20.220 33.273 1.00 75.44 200 PRO A N 1
ATOM 1571 C CA . PRO A 1 200 ? -6.897 20.297 34.671 1.00 75.44 200 PRO A CA 1
ATOM 1572 C C . PRO A 1 200 ? -7.879 21.049 35.587 1.00 75.44 200 PRO A C 1
ATOM 1574 O O . PRO A 1 200 ? -7.829 20.896 36.803 1.00 75.44 200 PRO A O 1
ATOM 1577 N N . THR A 1 201 ? -8.774 21.866 35.018 1.00 78.38 201 THR A N 1
ATOM 1578 C CA . THR A 1 201 ? -9.820 22.602 35.746 1.00 78.38 201 THR A CA 1
ATOM 1579 C C . THR A 1 201 ? -11.117 21.802 35.913 1.00 78.38 201 THR A C 1
ATOM 1581 O O . THR A 1 201 ? -12.073 22.324 36.483 1.00 78.38 201 THR A O 1
ATOM 1584 N N . GLY A 1 202 ? -11.168 20.556 35.429 1.00 78.44 202 GLY A N 1
ATOM 1585 C CA . GLY A 1 202 ? -12.315 19.654 35.550 1.00 78.44 202 GLY A CA 1
ATOM 1586 C C . GLY A 1 202 ? -13.426 19.877 34.521 1.00 78.44 202 GLY A C 1
ATOM 1587 O O . GLY A 1 202 ? -14.507 19.319 34.680 1.00 78.44 202 GLY A O 1
ATOM 1588 N N . THR A 1 203 ? -13.190 20.691 33.488 1.00 84.06 203 THR A N 1
ATOM 1589 C CA . THR A 1 203 ? -14.160 20.930 32.410 1.00 84.06 203 THR A CA 1
ATOM 1590 C C . THR A 1 203 ? -13.890 19.972 31.254 1.00 84.06 203 THR A C 1
ATOM 1592 O O . THR A 1 203 ? -12.741 19.844 30.828 1.00 84.06 203 THR A O 1
ATOM 1595 N N . ASP A 1 204 ? -14.932 19.334 30.723 1.00 83.88 204 ASP A N 1
ATOM 1596 C CA . ASP A 1 204 ? -14.809 18.497 29.529 1.00 83.88 204 ASP A CA 1
ATOM 1597 C C . ASP A 1 204 ? -14.630 19.377 28.286 1.00 83.88 204 ASP A C 1
ATOM 1599 O O . ASP A 1 204 ? -15.434 20.270 28.005 1.00 83.88 204 ASP A O 1
ATOM 1603 N N . VAL A 1 205 ? -13.553 19.134 27.541 1.00 90.75 205 VAL A N 1
ATOM 1604 C CA . VAL A 1 205 ? -13.260 19.788 26.264 1.00 90.75 205 VAL A CA 1
ATOM 1605 C C . VAL A 1 205 ? -13.462 18.770 25.151 1.00 90.75 205 VAL A C 1
ATOM 1607 O O . VAL A 1 205 ? -12.802 17.731 25.134 1.00 90.75 205 VAL A O 1
ATOM 1610 N N . ARG A 1 206 ? -14.358 19.070 24.207 1.00 91.12 206 ARG A N 1
ATOM 1611 C CA . ARG A 1 206 ? -14.561 18.251 23.007 1.00 91.12 206 ARG A CA 1
ATOM 1612 C C . ARG A 1 206 ? -13.395 18.451 22.041 1.00 91.12 206 ARG A C 1
ATOM 1614 O O . ARG A 1 206 ? -13.132 19.575 21.620 1.00 91.12 206 ARG A O 1
ATOM 1621 N N . LEU A 1 207 ? -12.703 17.365 21.713 1.00 89.00 207 LEU A N 1
ATOM 1622 C CA . LEU A 1 207 ? -11.528 17.359 20.843 1.00 89.00 207 LEU A CA 1
ATOM 1623 C C . LEU A 1 207 ? -11.893 17.056 19.389 1.00 89.00 207 LEU A C 1
ATOM 1625 O O . LEU A 1 207 ? -11.361 17.696 18.486 1.00 89.00 207 LEU A O 1
ATOM 1629 N N . ALA A 1 208 ? -12.792 16.095 19.171 1.00 90.56 208 ALA A N 1
ATOM 1630 C CA . ALA A 1 208 ? -13.177 15.628 17.842 1.00 90.56 208 ALA A CA 1
ATOM 1631 C C . ALA A 1 208 ? -14.555 14.940 17.845 1.00 90.56 208 ALA A C 1
ATOM 1633 O O . ALA A 1 208 ? -15.109 14.607 18.898 1.00 90.56 208 ALA A O 1
ATOM 1634 N N . GLU A 1 209 ? -15.102 14.731 16.649 1.00 94.06 209 GLU A N 1
ATOM 1635 C CA . GLU A 1 209 ? -16.173 13.770 16.365 1.00 94.06 209 GLU A CA 1
ATOM 1636 C C . GLU A 1 209 ? -15.571 12.649 15.520 1.00 94.06 209 GLU A C 1
ATOM 1638 O O . GLU A 1 209 ? -14.825 12.939 14.587 1.00 94.06 209 GLU A O 1
ATOM 1643 N N . LEU A 1 210 ? -15.889 11.407 15.865 1.00 91.69 210 LEU A N 1
ATOM 1644 C CA . LEU A 1 210 ? -15.521 10.211 15.123 1.00 91.69 210 LEU A CA 1
ATOM 1645 C C . LEU A 1 210 ? -16.752 9.700 14.371 1.00 91.69 210 LEU A C 1
ATOM 1647 O O . LEU A 1 210 ? -17.871 9.712 14.897 1.00 91.69 210 LEU A O 1
ATOM 1651 N N . GLN A 1 211 ? -16.541 9.240 13.150 1.00 91.19 211 GLN A N 1
ATOM 1652 C CA . GLN A 1 211 ? -17.562 8.713 12.252 1.00 91.19 211 GLN A CA 1
ATOM 1653 C C . GLN A 1 211 ? -17.245 7.271 11.842 1.00 91.19 211 GLN A C 1
ATOM 1655 O O . GLN A 1 211 ? -16.214 6.714 12.210 1.00 91.19 211 GLN A O 1
ATOM 1660 N N . GLN A 1 212 ? -18.146 6.666 11.070 1.00 88.00 212 GLN A N 1
ATOM 1661 C CA . GLN A 1 212 ? -17.943 5.337 10.500 1.00 88.00 212 GLN A CA 1
ATOM 1662 C C . GLN A 1 212 ? -16.579 5.224 9.794 1.00 88.00 212 GLN A C 1
ATOM 1664 O O . GLN A 1 212 ? -16.190 6.103 9.017 1.00 88.00 212 GLN A O 1
ATOM 1669 N N . GLY A 1 213 ? -15.868 4.138 10.093 1.00 80.88 213 GLY A N 1
ATOM 1670 C CA . GLY A 1 213 ? -14.519 3.839 9.626 1.00 80.88 213 GLY A CA 1
ATOM 1671 C C . GLY A 1 213 ? -13.389 4.400 10.493 1.00 80.88 213 GLY A C 1
ATOM 1672 O O . GLY A 1 213 ? -12.254 3.951 10.354 1.00 80.88 213 GLY A O 1
ATOM 1673 N N . ASP A 1 214 ? -13.666 5.340 11.403 1.00 84.69 214 ASP A N 1
ATOM 1674 C CA . ASP A 1 214 ? -12.626 5.894 12.268 1.00 84.69 214 ASP A CA 1
ATOM 1675 C C . ASP A 1 214 ? -12.221 4.882 13.349 1.00 84.69 214 ASP A C 1
ATOM 1677 O O . ASP A 1 214 ? -13.059 4.330 14.073 1.00 84.69 214 ASP A O 1
ATOM 1681 N N . GLY A 1 215 ? -10.912 4.669 13.467 1.00 87.50 215 GLY A N 1
ATOM 1682 C CA . GLY A 1 215 ? -10.291 3.889 14.529 1.00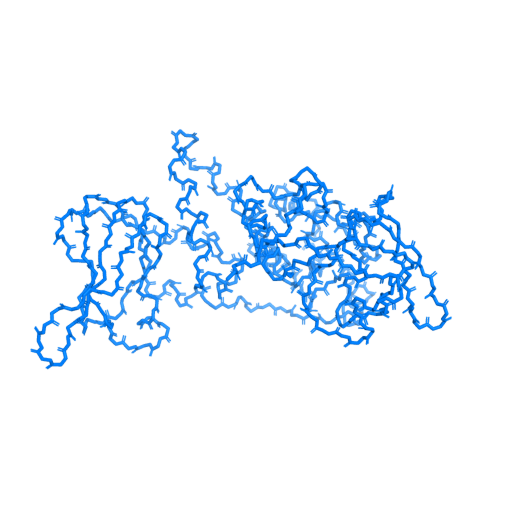 87.50 215 GLY A CA 1
ATOM 1683 C C . GLY A 1 215 ? -9.846 4.755 15.706 1.00 87.50 215 GLY A C 1
ATOM 1684 O O . GLY A 1 215 ? -9.513 5.927 15.527 1.00 87.50 215 GLY A O 1
ATOM 1685 N N . PHE A 1 216 ? -9.833 4.189 16.912 1.00 90.12 216 PHE A N 1
ATOM 1686 C CA . PHE A 1 216 ? -9.403 4.890 18.119 1.00 90.12 216 PHE A CA 1
ATOM 1687 C C . PHE A 1 216 ? -8.895 3.951 19.222 1.00 90.12 216 PHE A C 1
ATOM 1689 O O . PHE A 1 216 ? -9.247 2.773 19.317 1.00 90.12 216 PHE A O 1
ATOM 1696 N N . GLY A 1 217 ? -8.100 4.521 20.129 1.00 87.81 217 GLY A N 1
ATOM 1697 C CA . GLY A 1 217 ? -7.583 3.844 21.318 1.00 87.81 217 GLY A CA 1
ATOM 1698 C C . GLY A 1 217 ? -6.192 3.227 21.145 1.00 87.81 217 GLY A C 1
ATOM 1699 O O . GLY A 1 217 ? -5.661 2.679 22.107 1.00 87.81 217 GLY A O 1
ATOM 1700 N N . GLU A 1 218 ? -5.579 3.361 19.974 1.00 84.25 218 GLU A N 1
ATOM 1701 C CA . GLU A 1 218 ? -4.253 2.852 19.627 1.00 84.25 218 GLU A CA 1
ATOM 1702 C C . GLU A 1 218 ? -3.128 3.483 20.459 1.00 84.25 218 GLU A C 1
ATOM 1704 O O . GLU A 1 218 ? -2.185 2.796 20.838 1.00 84.25 218 GLU A O 1
ATOM 1709 N N . GLU A 1 219 ? -3.243 4.767 20.816 1.00 78.00 219 GLU A N 1
ATOM 1710 C CA . GLU A 1 219 ? -2.177 5.498 21.517 1.00 78.00 219 GLU A CA 1
ATOM 1711 C C . GLU A 1 219 ? -1.810 4.842 22.856 1.00 78.00 219 GLU A C 1
ATOM 1713 O O . GLU A 1 219 ? -0.631 4.659 23.157 1.00 78.00 219 GLU A O 1
ATOM 1718 N N . ALA A 1 220 ? -2.815 4.422 23.629 1.00 81.12 220 ALA A N 1
ATOM 1719 C CA . ALA A 1 220 ? -2.619 3.748 24.914 1.00 81.12 220 ALA A CA 1
ATOM 1720 C C . ALA A 1 220 ? -1.990 2.351 24.762 1.00 81.12 220 ALA A C 1
ATOM 1722 O O . ALA A 1 220 ? -1.293 1.889 25.662 1.00 81.12 220 ALA A O 1
ATOM 1723 N N . LEU A 1 221 ? -2.212 1.685 23.623 1.00 80.62 221 LEU A N 1
ATOM 1724 C CA . LEU A 1 221 ? -1.626 0.372 23.349 1.00 80.62 221 LEU A CA 1
ATOM 1725 C C . LEU A 1 221 ? -0.152 0.499 22.955 1.00 80.62 221 LEU A C 1
ATOM 1727 O O . LEU A 1 221 ? 0.677 -0.246 23.462 1.00 80.62 221 LEU A O 1
ATOM 1731 N N . ILE A 1 222 ? 0.173 1.486 22.115 1.00 72.56 222 ILE A N 1
ATOM 1732 C CA . ILE A 1 222 ? 1.529 1.712 21.591 1.00 72.56 222 ILE A CA 1
ATOM 1733 C C . ILE A 1 222 ? 2.457 2.306 22.654 1.00 72.56 222 ILE A C 1
ATOM 1735 O O . ILE A 1 222 ? 3.612 1.910 22.775 1.00 72.56 222 ILE A O 1
ATOM 1739 N N . THR A 1 223 ? 1.975 3.300 23.402 1.00 70.44 223 THR A N 1
ATOM 1740 C CA . THR A 1 223 ? 2.795 4.039 24.380 1.00 70.44 223 THR A CA 1
ATOM 1741 C C . THR A 1 223 ? 2.782 3.413 25.775 1.00 70.44 223 THR A C 1
ATOM 1743 O O . THR A 1 223 ? 3.453 3.920 26.672 1.00 70.44 223 THR A O 1
ATOM 1746 N N . GLU A 1 224 ? 2.000 2.346 25.969 1.00 68.94 224 GLU A N 1
ATOM 1747 C CA . GLU A 1 224 ? 1.729 1.701 27.262 1.00 68.94 224 GLU A CA 1
ATOM 1748 C C . GLU A 1 224 ? 1.263 2.674 28.364 1.00 68.94 224 GLU A C 1
ATOM 1750 O O . GLU A 1 224 ? 1.490 2.458 29.555 1.00 68.94 224 GLU A O 1
ATOM 1755 N N . CYS A 1 225 ? 0.604 3.762 27.960 1.00 75.56 225 CYS A N 1
ATOM 1756 C CA . CYS A 1 225 ? 0.047 4.778 28.849 1.00 75.56 225 CYS A CA 1
ATOM 1757 C C . CYS A 1 225 ? -1.460 4.574 29.087 1.00 75.56 225 CYS A C 1
ATOM 1759 O O . CYS A 1 225 ? -2.136 3.822 28.386 1.00 75.56 225 CYS A O 1
ATOM 1761 N N . GLU A 1 226 ? -2.006 5.285 30.076 1.00 86.56 226 GLU A N 1
ATOM 1762 C CA . GLU A 1 226 ? -3.453 5.368 30.306 1.00 86.56 226 GLU A CA 1
ATOM 1763 C C . GLU A 1 226 ? -4.176 6.078 29.147 1.00 86.56 226 GLU A C 1
ATOM 1765 O O . GLU A 1 226 ? -3.599 6.872 28.397 1.00 86.56 226 GLU A O 1
ATOM 1770 N N . ARG A 1 227 ? -5.482 5.832 29.019 1.00 91.06 227 ARG A N 1
ATOM 1771 C CA . ARG A 1 227 ? -6.348 6.461 28.016 1.00 91.06 227 ARG A CA 1
ATOM 1772 C C . ARG A 1 227 ? -6.325 7.982 28.172 1.00 91.06 227 ARG A C 1
ATOM 1774 O O . ARG A 1 227 ? -6.674 8.526 29.219 1.00 91.06 227 ARG A O 1
ATOM 1781 N N . ASN A 1 228 ? -5.961 8.692 27.107 1.00 84.88 228 ASN A N 1
ATOM 1782 C CA . ASN A 1 228 ? -5.769 10.145 27.143 1.00 84.88 228 ASN A CA 1
ATOM 1783 C C . ASN A 1 228 ? -7.073 10.966 27.007 1.00 84.88 228 ASN A C 1
ATOM 1785 O O . ASN A 1 228 ? -7.052 12.191 27.162 1.00 84.88 228 ASN A O 1
ATOM 1789 N N . ALA A 1 229 ? -8.196 10.320 26.691 1.00 91.12 229 ALA A N 1
ATOM 1790 C CA . ALA A 1 229 ? -9.492 10.938 26.437 1.00 91.12 229 ALA A CA 1
ATOM 1791 C C . ALA A 1 229 ? -10.631 9.938 26.694 1.00 91.12 229 ALA A C 1
ATOM 1793 O O . ALA A 1 229 ? -10.422 8.726 26.690 1.00 91.12 229 ALA A O 1
ATOM 1794 N N . THR A 1 230 ? -11.832 10.468 26.907 1.00 95.12 230 THR A N 1
ATOM 1795 C CA . THR A 1 230 ? -13.085 9.717 26.984 1.00 95.12 230 THR A CA 1
ATOM 1796 C C . THR A 1 230 ? -13.743 9.696 25.608 1.00 95.12 230 THR A C 1
ATOM 1798 O O . THR A 1 230 ? -13.823 10.732 24.942 1.00 95.12 230 THR A O 1
ATOM 1801 N N . ILE A 1 231 ? -14.240 8.529 25.204 1.00 96.69 231 ILE A N 1
ATOM 1802 C CA . ILE A 1 231 ? -14.967 8.323 23.950 1.00 96.69 231 ILE A CA 1
ATOM 1803 C C . ILE A 1 231 ? -16.399 7.920 24.280 1.00 96.69 231 ILE A C 1
ATOM 1805 O O . ILE A 1 231 ? -16.609 6.905 24.945 1.00 96.69 231 ILE A O 1
ATOM 1809 N N . THR A 1 232 ? -17.376 8.683 23.793 1.00 97.69 232 THR A N 1
ATOM 1810 C CA . THR A 1 232 ? -18.804 8.439 24.053 1.00 97.69 232 THR A CA 1
ATOM 1811 C C . THR A 1 232 ? -19.570 8.343 22.745 1.00 97.69 232 THR A C 1
ATOM 1813 O O . THR A 1 232 ? -19.409 9.188 21.866 1.00 97.69 232 THR A O 1
ATOM 1816 N N . MET A 1 233 ? -20.433 7.339 22.610 1.00 98.19 233 MET A N 1
ATOM 1817 C CA . MET A 1 233 ? -21.274 7.190 21.425 1.00 98.19 233 MET A CA 1
ATOM 1818 C C . MET A 1 233 ? -22.305 8.322 21.336 1.00 98.19 233 MET A C 1
ATOM 1820 O O . MET A 1 233 ? -23.057 8.569 22.276 1.00 98.19 233 MET A O 1
ATOM 1824 N N . LEU A 1 234 ? -22.381 8.996 20.189 1.00 97.81 234 LEU A N 1
ATOM 1825 C CA . LEU A 1 234 ? -23.391 10.022 19.896 1.00 97.81 234 LEU A CA 1
ATOM 1826 C C . LEU A 1 234 ? -24.677 9.417 19.325 1.00 97.81 234 LEU A C 1
ATOM 1828 O O . LEU A 1 234 ? -25.760 9.980 19.482 1.00 97.81 234 LEU A O 1
ATOM 1832 N N . THR A 1 235 ? -24.564 8.275 18.650 1.00 97.88 235 THR A N 1
ATOM 1833 C CA . THR A 1 235 ? -25.688 7.523 18.082 1.00 97.88 235 THR A CA 1
ATOM 1834 C C . THR A 1 235 ? -25.627 6.070 18.533 1.00 97.88 235 THR A C 1
ATOM 1836 O O . THR A 1 235 ? -24.586 5.601 18.984 1.00 97.88 235 THR A O 1
ATOM 1839 N N . ASN A 1 236 ? -26.725 5.328 18.374 1.00 97.25 236 ASN A N 1
ATOM 1840 C CA . ASN A 1 236 ? -26.634 3.867 18.398 1.00 97.25 236 ASN A CA 1
ATOM 1841 C C . ASN A 1 236 ? -25.715 3.410 17.260 1.00 97.25 236 ASN A C 1
ATOM 1843 O O . ASN A 1 236 ? -25.639 4.081 16.222 1.00 97.25 236 ASN A O 1
ATOM 1847 N N . GLY A 1 237 ? -25.033 2.292 17.461 1.00 94.88 237 GLY A N 1
ATOM 1848 C CA . GLY A 1 237 ? -24.068 1.801 16.496 1.00 94.88 237 GLY A CA 1
ATOM 1849 C C . GLY A 1 237 ? -23.400 0.510 16.930 1.00 94.88 237 GLY A C 1
ATOM 1850 O O . GLY A 1 237 ? -23.736 -0.062 17.969 1.00 94.88 237 GLY A O 1
ATOM 1851 N N . THR A 1 238 ? -22.427 0.095 16.136 1.00 94.50 238 THR A N 1
ATOM 1852 C CA . THR A 1 238 ? -21.615 -1.094 16.374 1.00 94.50 238 THR A CA 1
ATOM 1853 C C . THR A 1 238 ? -20.156 -0.694 16.245 1.00 94.50 238 THR A C 1
ATOM 1855 O O . THR A 1 238 ? -19.786 0.106 15.380 1.00 94.50 238 THR A O 1
ATOM 1858 N N . LEU A 1 239 ? -19.342 -1.217 17.152 1.00 94.31 239 LEU A N 1
ATOM 1859 C CA . LEU A 1 239 ? -17.896 -1.104 17.101 1.00 94.31 239 LEU A CA 1
ATOM 1860 C C . LEU A 1 239 ? -17.299 -2.462 16.755 1.00 94.31 239 LEU A C 1
ATOM 1862 O O . LEU A 1 239 ? -17.821 -3.486 17.185 1.00 94.31 239 LEU A O 1
ATOM 1866 N N . MET A 1 240 ? -16.172 -2.459 16.058 1.00 91.31 240 MET A N 1
ATOM 1867 C CA . MET A 1 240 ? -15.264 -3.600 16.017 1.00 91.31 240 MET A CA 1
ATOM 1868 C C . MET A 1 240 ? -14.157 -3.352 17.027 1.00 91.31 240 MET A C 1
ATOM 1870 O O . MET A 1 240 ? -13.596 -2.257 17.055 1.00 91.31 240 MET A O 1
ATOM 1874 N N . ARG A 1 241 ? -13.833 -4.338 17.861 1.00 93.62 241 ARG A N 1
ATOM 1875 C CA . ARG A 1 241 ? -12.754 -4.225 18.847 1.00 93.62 241 ARG A CA 1
ATOM 1876 C C . ARG A 1 241 ? -11.742 -5.352 18.715 1.00 93.62 241 ARG A C 1
ATOM 1878 O O . ARG A 1 241 ? -12.090 -6.463 18.336 1.00 93.62 241 ARG A O 1
ATOM 1885 N N . MET A 1 242 ? -10.503 -5.068 19.087 1.00 91.50 242 MET A N 1
ATOM 1886 C CA . MET A 1 242 ? -9.393 -6.018 19.087 1.00 91.50 242 MET A CA 1
ATOM 1887 C C . MET A 1 242 ? -8.609 -5.893 20.388 1.00 91.50 242 MET A C 1
ATOM 1889 O O . MET A 1 242 ? -8.340 -4.777 20.832 1.00 91.50 242 MET A O 1
ATOM 1893 N N . SER A 1 243 ? -8.255 -7.018 21.010 1.00 93.00 243 SER A N 1
ATOM 1894 C CA . SER A 1 243 ? -7.525 -7.013 22.282 1.00 93.00 243 SER A CA 1
ATOM 1895 C C . SER A 1 243 ? -6.100 -6.466 22.122 1.00 93.00 243 SER A C 1
ATOM 1897 O O . SER A 1 243 ? -5.503 -6.593 21.054 1.00 93.00 243 SER A O 1
ATOM 1899 N N . LYS A 1 244 ? -5.508 -5.908 23.189 1.00 88.06 244 LYS A N 1
ATOM 1900 C CA . LYS A 1 244 ? -4.094 -5.482 23.191 1.00 88.06 244 LYS A CA 1
ATOM 1901 C C . LYS A 1 244 ? -3.165 -6.629 22.787 1.00 88.06 244 LYS A C 1
ATOM 1903 O O . LYS A 1 244 ? -2.252 -6.423 22.005 1.00 88.06 244 LYS A O 1
ATOM 1908 N N . ALA A 1 245 ? -3.400 -7.835 23.302 1.00 87.94 245 ALA A N 1
ATOM 1909 C CA . ALA A 1 245 ? -2.546 -8.984 23.009 1.00 87.94 245 ALA A CA 1
ATOM 1910 C C . ALA A 1 245 ? -2.566 -9.343 21.516 1.00 87.94 245 ALA A C 1
ATOM 1912 O O . ALA A 1 245 ? -1.523 -9.631 20.931 1.00 87.94 245 ALA A O 1
ATOM 1913 N N . ASP A 1 246 ? -3.746 -9.299 20.902 1.00 88.06 246 ASP A N 1
ATOM 1914 C CA . ASP A 1 246 ? -3.905 -9.513 19.468 1.00 88.06 246 ASP A CA 1
ATOM 1915 C C . ASP A 1 246 ? -3.262 -8.389 18.665 1.00 88.06 246 ASP A C 1
ATOM 1917 O O . ASP A 1 246 ? -2.484 -8.659 17.757 1.00 88.06 246 ASP A O 1
ATOM 1921 N N . PHE A 1 247 ? -3.506 -7.141 19.055 1.00 84.38 247 PHE A N 1
ATOM 1922 C CA . PHE A 1 247 ? -2.904 -5.962 18.445 1.00 84.38 247 PHE A CA 1
ATOM 1923 C C . PHE A 1 247 ? -1.365 -6.020 18.473 1.00 84.38 247 PHE A C 1
ATOM 1925 O O . PHE A 1 247 ? -0.719 -5.883 17.435 1.00 84.38 247 PHE A O 1
ATOM 1932 N N . ASP A 1 248 ? -0.769 -6.330 19.626 1.00 80.50 248 ASP A N 1
ATOM 1933 C CA . ASP A 1 248 ? 0.680 -6.477 19.800 1.00 80.50 248 ASP A CA 1
ATOM 1934 C C . ASP A 1 248 ? 1.246 -7.627 18.956 1.00 80.50 248 ASP A C 1
ATOM 1936 O O . ASP A 1 248 ? 2.362 -7.542 18.444 1.00 80.50 248 ASP A O 1
ATOM 1940 N N . ASN A 1 249 ? 0.502 -8.727 18.811 1.00 81.25 249 ASN A N 1
ATOM 1941 C CA . ASN A 1 249 ? 0.916 -9.841 17.961 1.00 81.25 249 ASN A CA 1
ATOM 1942 C C . ASN A 1 249 ? 0.834 -9.488 16.475 1.00 81.25 249 ASN A C 1
ATOM 1944 O O . ASN A 1 249 ? 1.709 -9.894 15.718 1.00 81.25 249 ASN A O 1
ATOM 1948 N N . LEU A 1 250 ? -0.162 -8.702 16.069 1.00 77.00 250 LEU A N 1
ATOM 1949 C CA . LEU A 1 250 ? -0.335 -8.262 14.688 1.00 77.00 250 LEU A CA 1
ATOM 1950 C C . LEU A 1 250 ? 0.675 -7.185 14.285 1.00 77.00 250 LEU A C 1
ATOM 1952 O O . LEU A 1 250 ? 0.981 -7.077 13.105 1.00 77.00 250 LEU A O 1
ATOM 1956 N N . LEU A 1 251 ? 1.240 -6.431 15.231 1.00 69.12 251 LEU A N 1
ATOM 1957 C CA . LEU A 1 251 ? 2.356 -5.517 14.962 1.00 69.12 251 LEU A CA 1
ATOM 1958 C C . LEU A 1 251 ? 3.705 -6.230 14.804 1.00 69.12 251 LEU A C 1
ATOM 1960 O O . LEU A 1 251 ? 4.651 -5.646 14.274 1.00 69.12 251 LEU A O 1
ATOM 1964 N N . LYS A 1 252 ? 3.832 -7.488 15.244 1.00 66.62 252 LYS A N 1
ATOM 1965 C CA . LYS A 1 252 ? 5.072 -8.245 15.049 1.00 66.62 252 LYS A CA 1
ATOM 1966 C C . LYS A 1 252 ? 5.173 -8.671 13.591 1.00 66.62 252 LYS A C 1
ATOM 1968 O O . LYS A 1 252 ? 4.324 -9.405 13.086 1.00 66.62 252 LYS A O 1
ATOM 1973 N N . ALA A 1 253 ? 6.248 -8.245 12.934 1.00 61.28 253 ALA A N 1
ATOM 1974 C CA . ALA A 1 253 ? 6.638 -8.832 11.663 1.00 61.28 253 ALA A CA 1
ATOM 1975 C C . ALA A 1 253 ? 6.891 -10.336 11.867 1.00 61.28 253 ALA A C 1
ATOM 1977 O O . ALA A 1 253 ? 7.569 -10.703 12.837 1.00 61.28 253 ALA A O 1
ATOM 1978 N N . PRO A 1 254 ? 6.357 -11.213 10.999 1.00 62.91 254 PRO A N 1
ATOM 1979 C CA . PRO A 1 254 ? 6.777 -12.604 11.000 1.00 62.91 254 PRO A CA 1
ATOM 1980 C C . PRO A 1 254 ? 8.295 -12.653 10.802 1.00 62.91 254 PRO A C 1
ATOM 1982 O O . PRO A 1 254 ? 8.852 -11.893 10.007 1.00 62.91 254 PRO A O 1
ATOM 1985 N N . VAL A 1 255 ? 8.977 -13.517 11.558 1.00 63.28 255 VAL A N 1
ATOM 1986 C CA . VAL A 1 255 ? 10.413 -13.741 11.365 1.00 63.28 255 VAL A CA 1
ATOM 1987 C C . VAL A 1 255 ? 10.566 -14.430 10.017 1.00 63.28 255 VAL A C 1
ATOM 1989 O O . VAL A 1 255 ? 10.219 -15.600 9.887 1.00 63.28 255 VAL A O 1
ATOM 1992 N N . MET A 1 256 ? 11.039 -13.693 9.019 1.00 72.69 256 MET A N 1
ATOM 1993 C CA . MET A 1 256 ? 11.286 -14.216 7.680 1.00 72.69 256 MET A CA 1
ATOM 1994 C C . MET A 1 256 ? 12.767 -14.138 7.348 1.00 72.69 256 MET A C 1
ATOM 1996 O O . MET A 1 256 ? 13.475 -13.234 7.795 1.00 72.69 256 MET A O 1
ATOM 2000 N N . HIS A 1 257 ? 13.232 -15.119 6.580 1.00 85.19 257 HIS A N 1
ATOM 2001 C CA . HIS A 1 257 ? 14.592 -15.144 6.072 1.00 85.19 257 HIS A CA 1
ATOM 2002 C C . HIS A 1 257 ? 14.695 -14.176 4.892 1.00 85.19 257 HIS A C 1
ATOM 2004 O O . HIS A 1 257 ? 14.310 -14.501 3.771 1.00 85.19 257 HIS A O 1
ATOM 2010 N N . GLU A 1 258 ? 15.167 -12.961 5.163 1.00 89.69 258 GLU A N 1
ATOM 2011 C CA . GLU A 1 258 ? 15.490 -12.001 4.110 1.00 89.69 258 GLU A CA 1
ATOM 2012 C C . GLU A 1 258 ? 16.850 -12.317 3.484 1.00 89.69 258 GLU A C 1
ATOM 2014 O O . GLU A 1 258 ? 17.806 -12.650 4.187 1.00 89.69 258 GLU A O 1
ATOM 2019 N N . VAL A 1 259 ? 16.920 -12.182 2.163 1.00 93.75 259 VAL A N 1
ATOM 2020 C CA . VAL A 1 259 ? 18.141 -12.299 1.356 1.00 93.75 259 VAL A CA 1
ATOM 2021 C C . VAL A 1 259 ? 18.262 -11.081 0.454 1.00 93.75 259 VAL A C 1
ATOM 2023 O O . VAL A 1 259 ? 17.247 -10.482 0.080 1.00 93.75 259 VAL A O 1
ATOM 2026 N N . ASP A 1 260 ? 19.483 -10.699 0.095 1.00 93.25 260 ASP A N 1
ATOM 2027 C CA . ASP A 1 260 ? 19.686 -9.725 -0.973 1.00 93.25 260 ASP A CA 1
ATOM 2028 C C . ASP A 1 260 ? 19.691 -10.401 -2.357 1.00 93.25 260 ASP A C 1
ATOM 2030 O O . ASP A 1 260 ? 19.457 -11.605 -2.502 1.00 93.25 260 ASP A O 1
ATOM 2034 N N . LEU A 1 261 ? 19.872 -9.602 -3.410 1.00 91.25 261 LEU A N 1
ATOM 2035 C CA . LEU A 1 261 ? 19.826 -10.109 -4.779 1.00 91.25 261 LEU A CA 1
ATOM 2036 C C . LEU A 1 261 ? 21.010 -11.037 -5.100 1.00 91.25 261 LEU A C 1
ATOM 2038 O O . LEU A 1 261 ? 20.848 -11.940 -5.917 1.00 91.25 261 LEU A O 1
ATOM 2042 N N . GLU A 1 262 ? 22.178 -10.808 -4.498 1.00 92.88 262 GLU A N 1
ATOM 2043 C CA . GLU A 1 262 ? 23.379 -11.617 -4.724 1.00 92.88 262 GLU A CA 1
ATOM 2044 C C . GLU A 1 262 ? 23.225 -12.970 -4.021 1.00 92.88 262 GLU A C 1
ATOM 2046 O O . GLU A 1 262 ? 23.284 -14.006 -4.685 1.00 92.88 262 GLU A O 1
ATOM 2051 N N . ASP A 1 263 ? 22.869 -12.959 -2.734 1.00 93.94 263 ASP A N 1
ATOM 2052 C CA . ASP A 1 263 ? 22.574 -14.160 -1.945 1.00 93.94 263 ASP A CA 1
ATOM 2053 C C . ASP A 1 263 ? 21.456 -14.996 -2.592 1.00 93.94 263 ASP A C 1
ATOM 2055 O O . ASP A 1 263 ? 21.546 -16.220 -2.709 1.00 93.94 263 ASP A O 1
ATOM 2059 N N . GLY A 1 264 ? 20.396 -14.341 -3.077 1.00 93.94 264 GLY A N 1
ATOM 2060 C CA . GLY A 1 264 ? 19.303 -15.024 -3.761 1.00 93.94 264 GLY A CA 1
ATOM 2061 C C . GLY A 1 264 ? 19.727 -15.685 -5.078 1.00 93.94 264 GLY A C 1
ATOM 2062 O O . GLY A 1 264 ? 19.259 -16.776 -5.401 1.00 93.94 264 GLY A O 1
ATOM 2063 N N . GLN A 1 265 ? 20.644 -15.076 -5.837 1.00 94.38 265 GLN A N 1
ATOM 2064 C CA . GLN A 1 265 ? 21.203 -15.704 -7.041 1.00 94.38 265 GLN A CA 1
ATOM 2065 C C . GLN A 1 265 ? 22.058 -16.929 -6.705 1.00 94.38 265 GLN A C 1
ATOM 2067 O O . GLN A 1 265 ? 22.039 -17.905 -7.461 1.00 94.38 265 GLN A O 1
ATOM 2072 N N . GLU A 1 266 ? 22.785 -16.900 -5.586 1.00 95.31 266 GLU A N 1
ATOM 2073 C CA . GLU A 1 266 ? 23.532 -18.061 -5.100 1.00 95.31 266 GLU A CA 1
ATOM 2074 C C . GLU A 1 266 ? 22.593 -19.209 -4.721 1.00 95.31 266 GLU A C 1
ATOM 2076 O O . GLU A 1 266 ? 22.782 -20.316 -5.222 1.00 95.31 266 GLU A O 1
ATOM 2081 N N . LEU A 1 267 ? 21.519 -18.938 -3.970 1.00 94.62 267 LEU A N 1
ATOM 2082 C CA . LEU A 1 267 ? 20.498 -19.938 -3.620 1.00 94.62 267 LEU A CA 1
ATOM 2083 C C . LEU A 1 267 ? 19.854 -20.585 -4.858 1.00 94.62 267 LEU A C 1
ATOM 2085 O O . LEU A 1 267 ? 19.617 -21.793 -4.895 1.00 94.62 267 LEU A O 1
ATOM 2089 N N . VAL A 1 268 ? 19.586 -19.806 -5.909 1.00 95.56 268 VAL A N 1
ATOM 2090 C CA . VAL A 1 268 ? 19.040 -20.341 -7.171 1.00 95.56 268 VAL A CA 1
ATOM 2091 C C . VAL A 1 268 ? 20.042 -21.262 -7.865 1.00 95.56 268 VAL A C 1
ATOM 2093 O O . VAL A 1 268 ? 19.663 -22.297 -8.415 1.00 95.56 268 VAL A O 1
ATOM 2096 N N . ARG A 1 269 ? 21.328 -20.897 -7.852 1.00 94.00 269 ARG A N 1
ATOM 2097 C CA . ARG A 1 269 ? 22.389 -21.653 -8.525 1.00 94.00 269 ARG A CA 1
ATOM 2098 C C . ARG A 1 269 ? 22.766 -22.929 -7.773 1.00 94.00 269 ARG A C 1
ATOM 2100 O O . ARG A 1 269 ? 22.971 -23.960 -8.416 1.00 94.00 269 ARG A O 1
ATOM 2107 N N . ASP A 1 270 ? 22.889 -22.839 -6.455 1.00 93.50 270 ASP A N 1
ATOM 2108 C CA . ASP A 1 270 ? 23.540 -23.852 -5.625 1.00 93.50 270 ASP A CA 1
ATOM 2109 C C . ASP A 1 270 ? 22.515 -24.761 -4.922 1.00 93.50 270 ASP A C 1
ATOM 2111 O O . ASP A 1 270 ? 22.730 -25.973 -4.854 1.00 93.50 270 ASP A O 1
ATOM 2115 N N . ASP A 1 271 ? 21.366 -24.212 -4.509 1.00 91.19 271 ASP A N 1
ATOM 2116 C CA . ASP A 1 271 ? 20.306 -24.927 -3.779 1.00 91.19 271 ASP A CA 1
ATOM 2117 C C . ASP A 1 271 ? 19.036 -25.165 -4.620 1.00 91.19 271 ASP A C 1
ATOM 2119 O O . ASP A 1 271 ? 18.082 -25.799 -4.169 1.00 91.19 271 ASP A O 1
ATOM 2123 N N . GLY A 1 272 ? 19.021 -24.699 -5.874 1.00 93.88 272 GLY A N 1
ATOM 2124 C CA . GLY A 1 272 ? 17.898 -24.890 -6.795 1.00 93.88 272 GLY A CA 1
ATOM 2125 C C . GLY A 1 272 ? 16.659 -24.068 -6.437 1.00 93.88 272 GLY A C 1
ATOM 2126 O O . GLY A 1 272 ? 15.548 -24.450 -6.824 1.00 93.88 272 GLY A O 1
ATOM 2127 N N . ALA A 1 273 ? 16.845 -22.960 -5.711 1.00 96.25 273 ALA A N 1
ATOM 2128 C CA . ALA A 1 273 ? 15.765 -22.049 -5.367 1.00 96.25 273 ALA A CA 1
ATOM 2129 C C . ALA A 1 273 ? 15.094 -21.450 -6.611 1.00 96.25 273 ALA A C 1
ATOM 2131 O O . ALA A 1 273 ? 15.684 -21.369 -7.692 1.00 96.25 273 ALA A O 1
ATOM 2132 N N . VAL A 1 274 ? 13.846 -21.011 -6.459 1.00 97.25 274 VAL A N 1
ATOM 2133 C CA . VAL A 1 274 ? 13.060 -20.423 -7.548 1.00 97.25 274 VAL A CA 1
ATOM 2134 C C . VAL A 1 274 ? 12.560 -19.039 -7.157 1.00 97.25 274 VAL A C 1
ATOM 2136 O O . VAL A 1 274 ? 11.940 -18.854 -6.111 1.00 97.25 274 VAL A O 1
ATOM 2139 N N . TRP A 1 275 ? 12.792 -18.060 -8.030 1.00 97.50 275 TRP A N 1
ATOM 2140 C CA . TRP A 1 275 ? 12.231 -16.721 -7.886 1.00 97.50 275 TRP A CA 1
ATOM 2141 C C . TRP A 1 275 ? 10.711 -16.741 -8.093 1.00 97.50 275 TRP A C 1
ATOM 2143 O O . TRP A 1 275 ? 10.229 -17.200 -9.133 1.00 97.50 275 TRP A O 1
ATOM 2153 N N . LEU A 1 276 ? 9.962 -16.202 -7.132 1.00 97.50 276 LEU A N 1
ATOM 2154 C CA . LEU A 1 276 ? 8.508 -16.068 -7.195 1.00 97.50 276 LEU A CA 1
ATOM 2155 C C . LEU A 1 276 ? 8.112 -14.587 -7.167 1.00 97.50 276 LEU A C 1
ATOM 2157 O O . LEU A 1 276 ? 8.185 -13.927 -6.128 1.00 97.50 276 LEU A O 1
ATOM 2161 N N . ASP A 1 277 ? 7.680 -14.077 -8.318 1.00 97.00 277 ASP A N 1
ATOM 2162 C CA . ASP A 1 277 ? 7.176 -12.716 -8.477 1.00 97.00 277 ASP A CA 1
ATOM 2163 C C . ASP A 1 277 ? 5.683 -12.681 -8.134 1.00 97.00 277 ASP A C 1
ATOM 2165 O O . ASP A 1 277 ? 4.858 -13.256 -8.854 1.00 97.00 277 ASP A O 1
ATOM 2169 N N . VAL A 1 278 ? 5.325 -12.007 -7.039 1.00 93.50 278 VAL A N 1
ATOM 2170 C CA . VAL A 1 278 ? 3.929 -11.932 -6.565 1.00 93.50 278 VAL A CA 1
ATOM 2171 C C . VAL A 1 278 ? 3.212 -10.647 -6.970 1.00 93.50 278 VAL A C 1
ATOM 2173 O O . VAL A 1 278 ? 2.143 -10.325 -6.441 1.00 93.50 278 VAL A O 1
ATOM 2176 N N . ARG A 1 279 ? 3.794 -9.893 -7.905 1.00 93.94 279 ARG A N 1
ATOM 2177 C CA . ARG A 1 279 ? 3.176 -8.706 -8.502 1.00 93.94 279 ARG A CA 1
ATOM 2178 C C . ARG A 1 279 ? 2.115 -9.088 -9.533 1.00 93.94 279 ARG A C 1
ATOM 2180 O O . ARG A 1 279 ? 1.971 -10.256 -9.898 1.00 93.94 279 ARG A O 1
ATOM 2187 N N . LEU A 1 280 ? 1.348 -8.102 -9.996 1.00 89.75 280 LEU A N 1
ATOM 2188 C CA . LEU A 1 280 ? 0.378 -8.287 -11.072 1.00 89.75 280 LEU A CA 1
ATOM 2189 C C . LEU A 1 280 ? 1.081 -8.721 -12.364 1.00 89.75 280 LEU A C 1
ATOM 2191 O O . LEU A 1 280 ? 2.229 -8.364 -12.623 1.00 89.75 280 LEU A O 1
ATOM 2195 N N . GLU A 1 281 ? 0.352 -9.427 -13.226 1.00 91.50 281 GLU A N 1
ATOM 2196 C CA . GLU A 1 281 ? 0.872 -9.890 -14.519 1.00 91.50 281 GLU A CA 1
ATOM 2197 C C . GLU A 1 281 ? 1.337 -8.718 -15.409 1.00 91.50 281 GLU A C 1
ATOM 2199 O O . GLU A 1 281 ? 2.325 -8.821 -16.135 1.00 91.50 281 GLU A O 1
ATOM 2204 N N . SER A 1 282 ? 0.664 -7.565 -15.321 1.00 87.94 282 SER A N 1
ATOM 2205 C CA . SER A 1 282 ? 1.052 -6.336 -16.025 1.00 87.94 282 SER A CA 1
ATOM 2206 C C . SER A 1 282 ? 2.388 -5.759 -15.541 1.00 87.94 282 SER A C 1
ATOM 2208 O O . SER A 1 282 ? 3.129 -5.197 -16.348 1.00 87.94 282 SER A O 1
ATOM 2210 N N . GLU A 1 283 ? 2.717 -5.913 -14.256 1.00 91.62 283 GLU A N 1
ATOM 2211 C CA . GLU A 1 283 ? 4.009 -5.515 -13.684 1.00 91.62 283 GLU A CA 1
ATOM 2212 C C . GLU A 1 283 ? 5.108 -6.494 -14.122 1.00 91.62 283 GLU A C 1
ATOM 2214 O O . GLU A 1 283 ? 6.133 -6.067 -14.656 1.00 91.62 283 GLU A O 1
ATOM 2219 N N . PHE A 1 284 ? 4.850 -7.801 -13.992 1.00 92.81 284 PHE A N 1
ATOM 2220 C CA . PHE A 1 284 ? 5.765 -8.878 -14.386 1.00 92.81 284 PHE A CA 1
ATOM 2221 C C . PHE A 1 284 ? 6.186 -8.793 -15.860 1.00 92.81 284 PHE A C 1
ATOM 2223 O O . PHE A 1 284 ? 7.369 -8.887 -16.182 1.00 92.81 284 PHE A O 1
ATOM 2230 N N . ASN A 1 285 ? 5.225 -8.560 -16.760 1.00 89.25 285 ASN A N 1
ATOM 2231 C CA . ASN A 1 285 ? 5.481 -8.455 -18.199 1.00 89.25 285 ASN A CA 1
ATOM 2232 C C . ASN A 1 285 ? 6.346 -7.243 -18.583 1.00 89.25 285 ASN A C 1
ATOM 2234 O O . ASN A 1 285 ? 6.930 -7.232 -19.667 1.00 89.25 285 ASN A O 1
ATOM 2238 N N . ASN A 1 286 ? 6.401 -6.213 -17.735 1.00 85.44 286 ASN A N 1
ATOM 2239 C CA . ASN A 1 286 ? 7.191 -5.010 -17.983 1.00 85.44 286 ASN A CA 1
ATOM 2240 C C . ASN A 1 286 ? 8.639 -5.152 -17.488 1.00 85.44 286 ASN A C 1
ATOM 2242 O O . ASN A 1 286 ? 9.567 -4.738 -18.179 1.00 85.44 286 ASN A O 1
ATOM 2246 N N . SER A 1 287 ? 8.837 -5.708 -16.293 1.00 87.75 287 SER A N 1
ATOM 2247 C CA . SER A 1 287 ? 10.157 -5.924 -15.693 1.00 87.75 287 SER A CA 1
ATOM 2248 C C . SER A 1 287 ? 10.061 -7.010 -14.633 1.00 87.75 287 SER A C 1
ATOM 2250 O O . SER A 1 287 ? 9.149 -6.978 -13.810 1.00 87.75 287 SER A O 1
ATOM 2252 N N . THR A 1 288 ? 11.004 -7.948 -14.608 1.00 92.88 288 THR A N 1
ATOM 2253 C CA . THR A 1 288 ? 11.078 -9.001 -13.589 1.00 92.88 288 THR A CA 1
ATOM 2254 C C . THR A 1 288 ? 12.480 -9.614 -13.539 1.00 92.88 288 THR A C 1
ATOM 2256 O O . THR A 1 288 ? 13.316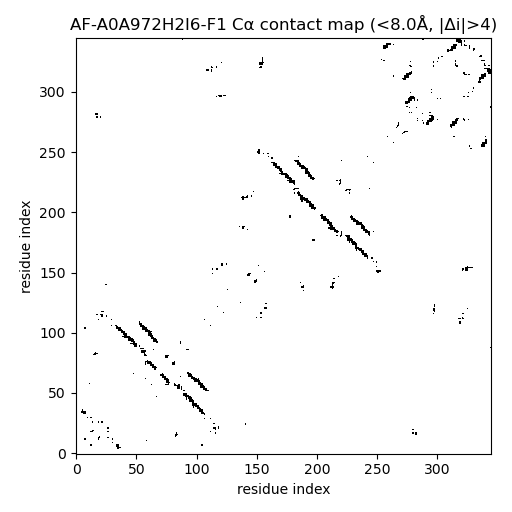 -9.346 -14.405 1.00 92.88 288 THR A O 1
ATOM 2259 N N . ILE A 1 289 ? 12.739 -10.451 -12.535 1.00 93.56 289 ILE A N 1
ATOM 2260 C CA . ILE A 1 289 ? 13.972 -11.235 -12.436 1.00 93.56 289 ILE A CA 1
ATOM 2261 C C . ILE A 1 289 ? 13.896 -12.404 -13.425 1.00 93.56 289 ILE A C 1
ATOM 2263 O O . ILE A 1 289 ? 12.903 -13.133 -13.468 1.00 93.56 289 ILE A O 1
ATOM 2267 N N . GLU A 1 290 ? 14.945 -12.597 -14.225 1.00 91.06 290 GLU A N 1
ATOM 2268 C CA . GLU A 1 290 ? 15.004 -13.677 -15.214 1.00 91.06 290 GLU A CA 1
ATOM 2269 C C . GLU A 1 290 ? 14.823 -15.057 -14.557 1.00 91.06 290 GLU A C 1
ATOM 2271 O O . GLU A 1 290 ? 15.423 -15.362 -13.527 1.00 91.06 290 GLU A O 1
ATOM 2276 N N . GLY A 1 291 ? 13.981 -15.901 -15.162 1.00 90.75 291 GLY A N 1
ATOM 2277 C CA . GLY A 1 291 ? 13.677 -17.242 -14.653 1.00 90.75 291 GLY A CA 1
ATOM 2278 C C . GLY A 1 291 ? 12.643 -17.285 -13.524 1.00 90.75 291 GLY A C 1
ATOM 2279 O O . GLY A 1 291 ? 12.361 -18.370 -13.017 1.00 90.75 291 GLY A O 1
ATOM 2280 N N . SER A 1 292 ? 12.063 -16.145 -13.141 1.00 96.00 292 SER A N 1
ATOM 2281 C CA . SER A 1 292 ? 10.994 -16.104 -12.145 1.00 96.00 292 SER A CA 1
ATOM 2282 C C . SER A 1 292 ? 9.660 -16.641 -12.668 1.00 96.00 292 SER A C 1
ATOM 2284 O O . SER A 1 292 ? 9.336 -16.570 -13.857 1.00 96.00 292 SER A O 1
ATOM 2286 N N . ILE A 1 293 ? 8.874 -17.188 -11.742 1.00 96.56 293 ILE A N 1
ATOM 2287 C CA . ILE A 1 293 ? 7.476 -17.566 -11.953 1.00 96.56 293 ILE A CA 1
ATOM 2288 C C . ILE A 1 293 ? 6.606 -16.422 -11.432 1.00 96.56 293 ILE A C 1
ATOM 2290 O O . ILE A 1 293 ? 6.856 -15.917 -10.340 1.00 96.56 293 ILE A O 1
ATOM 2294 N N . ASN A 1 294 ? 5.565 -16.039 -12.175 1.00 97.12 294 ASN A N 1
ATOM 2295 C CA . ASN A 1 294 ? 4.581 -15.070 -11.697 1.00 97.12 294 ASN A CA 1
ATOM 2296 C C . ASN A 1 294 ? 3.321 -15.755 -11.169 1.00 97.12 294 ASN A C 1
ATOM 2298 O O . ASN A 1 294 ? 2.591 -16.413 -11.915 1.00 97.12 294 ASN A O 1
ATOM 2302 N N . ILE A 1 295 ? 3.045 -15.544 -9.884 1.00 94.56 295 ILE A N 1
ATOM 2303 C CA . ILE A 1 295 ? 1.751 -15.841 -9.272 1.00 94.56 295 ILE A CA 1
ATOM 2304 C C . ILE A 1 295 ? 1.358 -14.611 -8.453 1.00 94.56 295 ILE A C 1
ATOM 2306 O O . ILE A 1 295 ? 1.832 -14.468 -7.325 1.00 94.56 295 ILE A O 1
ATOM 2310 N N . PRO A 1 296 ? 0.504 -13.720 -8.994 1.00 90.06 296 PRO A N 1
ATOM 2311 C CA . PRO A 1 296 ? 0.050 -12.539 -8.269 1.00 90.06 296 PRO A CA 1
ATOM 2312 C C . PRO A 1 296 ? -0.497 -12.901 -6.887 1.00 90.06 296 PRO A C 1
ATOM 2314 O O . PRO A 1 296 ? -1.195 -13.910 -6.750 1.00 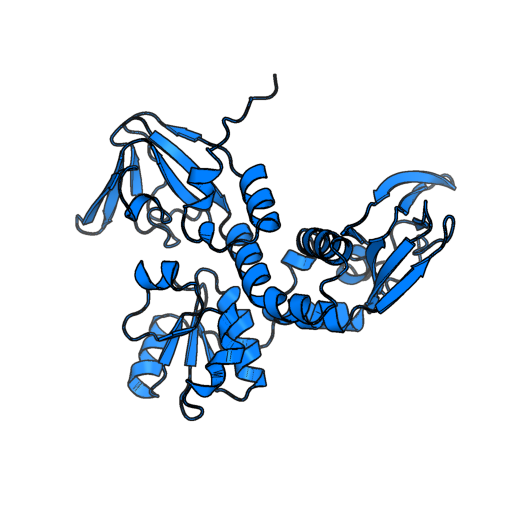90.06 296 PRO A O 1
ATOM 2317 N N . LEU A 1 297 ? -0.228 -12.068 -5.877 1.00 85.00 297 LEU A N 1
ATOM 2318 C CA . LEU A 1 297 ? -0.585 -12.344 -4.478 1.00 85.00 297 LEU A CA 1
ATOM 2319 C C . LEU A 1 297 ? -2.057 -12.763 -4.306 1.00 85.00 297 LEU A C 1
ATOM 2321 O O . LEU A 1 297 ? -2.341 -13.711 -3.575 1.00 85.00 297 LEU A O 1
ATOM 2325 N N . TYR A 1 298 ? -2.982 -12.130 -5.034 1.00 75.88 298 TYR A N 1
ATOM 2326 C CA . TYR A 1 298 ? -4.415 -12.451 -4.966 1.00 75.88 298 TYR A CA 1
ATOM 2327 C C . TYR A 1 298 ? -4.787 -13.843 -5.502 1.00 75.88 298 TYR A C 1
ATOM 2329 O O . TYR A 1 298 ? -5.806 -14.405 -5.106 1.00 75.88 298 TYR A O 1
ATOM 2337 N N . LEU A 1 299 ? -3.966 -14.422 -6.384 1.00 81.56 299 LEU A N 1
ATOM 2338 C CA . LEU A 1 299 ? -4.144 -15.779 -6.912 1.00 81.56 299 LEU A CA 1
ATOM 2339 C C . LEU A 1 299 ? -3.341 -16.826 -6.146 1.00 81.56 299 LEU A C 1
ATOM 2341 O O . LEU A 1 299 ? -3.570 -18.019 -6.353 1.00 81.56 299 LEU A O 1
ATOM 2345 N N . LEU A 1 300 ? -2.414 -16.405 -5.279 1.00 84.38 300 LEU A N 1
ATOM 2346 C CA . LEU A 1 300 ? -1.414 -17.287 -4.684 1.00 84.38 300 LEU A CA 1
ATOM 2347 C C . LEU A 1 300 ? -2.046 -18.494 -3.997 1.00 84.38 300 LEU A C 1
ATOM 2349 O O . LEU A 1 300 ? -1.683 -19.621 -4.306 1.00 84.38 300 LEU A O 1
ATOM 2353 N N . ARG A 1 301 ? -3.067 -18.277 -3.161 1.00 78.38 301 ARG A N 1
ATOM 2354 C CA . ARG A 1 301 ? -3.791 -19.356 -2.465 1.00 78.38 301 ARG A CA 1
ATOM 2355 C C . ARG A 1 301 ? -4.410 -20.387 -3.399 1.00 78.38 301 ARG A C 1
ATOM 2357 O O . ARG A 1 301 ? -4.349 -21.579 -3.121 1.00 78.38 301 ARG A O 1
ATOM 2364 N N . LEU A 1 302 ? -5.012 -19.929 -4.493 1.00 75.38 302 LEU A N 1
ATOM 2365 C CA . LEU A 1 302 ? -5.688 -20.798 -5.457 1.00 75.38 302 LEU A CA 1
ATOM 2366 C C . LEU A 1 302 ? -4.683 -21.609 -6.279 1.00 75.38 302 LEU A C 1
ATOM 2368 O O . LEU A 1 302 ? -4.980 -22.728 -6.694 1.00 75.38 302 LEU A O 1
ATOM 2372 N N . ARG A 1 303 ? -3.488 -21.053 -6.490 1.00 88.12 303 ARG A N 1
ATOM 2373 C CA . ARG A 1 303 ? -2.437 -21.611 -7.346 1.00 88.12 303 ARG A CA 1
ATOM 2374 C C . ARG A 1 303 ? -1.266 -22.214 -6.567 1.00 88.12 303 ARG A C 1
ATOM 2376 O O . ARG A 1 303 ? -0.273 -22.578 -7.182 1.00 88.12 303 ARG A O 1
ATOM 2383 N N . LEU A 1 304 ? -1.392 -22.400 -5.246 1.00 87.19 304 LEU A N 1
ATOM 2384 C CA . LEU A 1 304 ? -0.369 -23.074 -4.427 1.00 87.19 304 LEU A CA 1
ATOM 2385 C C . LEU A 1 304 ? 0.002 -24.447 -4.996 1.00 87.19 304 LEU A C 1
ATOM 2387 O O . LEU A 1 304 ? 1.169 -24.798 -5.037 1.00 87.19 304 LEU A O 1
ATOM 2391 N N . HIS A 1 305 ? -0.985 -25.187 -5.502 1.00 88.88 305 HIS A N 1
ATOM 2392 C CA . HIS A 1 305 ? -0.800 -26.516 -6.092 1.00 88.88 305 HIS A CA 1
ATOM 2393 C C . HIS A 1 305 ? 0.076 -26.544 -7.361 1.00 88.88 305 HIS A C 1
ATOM 2395 O O . HIS A 1 305 ? 0.400 -27.624 -7.849 1.00 88.88 305 HIS A O 1
ATOM 2401 N N . GLU A 1 306 ? 0.401 -25.384 -7.937 1.00 91.81 306 GLU A N 1
ATOM 2402 C CA . GLU A 1 306 ? 1.314 -25.267 -9.079 1.00 91.81 306 GLU A CA 1
ATOM 2403 C C . GLU A 1 306 ? 2.784 -25.172 -8.646 1.00 91.81 306 GLU A C 1
ATOM 2405 O O . GLU A 1 306 ? 3.677 -25.303 -9.486 1.00 91.81 306 GLU A O 1
ATOM 2410 N N . LEU A 1 307 ? 3.036 -24.931 -7.355 1.00 94.75 307 LEU A N 1
ATOM 2411 C CA . LEU A 1 307 ? 4.370 -24.876 -6.773 1.00 94.75 307 LEU A CA 1
ATOM 2412 C C . LEU A 1 307 ? 4.853 -26.279 -6.379 1.00 94.75 307 LEU A C 1
ATOM 2414 O O . LEU A 1 307 ? 4.072 -27.182 -6.088 1.00 94.75 307 LEU A O 1
ATOM 2418 N N . ASP A 1 308 ? 6.168 -26.452 -6.401 1.00 93.88 308 ASP A N 1
ATOM 2419 C CA . ASP A 1 308 ? 6.865 -27.684 -6.053 1.00 93.88 308 ASP A CA 1
ATOM 2420 C C . ASP A 1 308 ? 7.287 -27.616 -4.580 1.00 93.88 308 ASP A C 1
ATOM 2422 O O . ASP A 1 308 ? 8.177 -26.845 -4.228 1.00 93.88 308 ASP A O 1
ATOM 2426 N N . GLU A 1 309 ? 6.640 -28.404 -3.719 1.00 92.50 309 GLU A N 1
ATOM 2427 C CA . GLU A 1 309 ? 6.866 -28.402 -2.264 1.00 92.50 309 GLU A CA 1
ATOM 2428 C C . GLU A 1 309 ? 8.308 -28.770 -1.862 1.00 92.50 309 GLU A C 1
ATOM 2430 O O . GLU A 1 309 ? 8.721 -28.471 -0.744 1.00 92.50 309 GLU A O 1
ATOM 2435 N N . GLU A 1 310 ? 9.090 -29.403 -2.747 1.00 91.81 310 GLU A N 1
ATOM 2436 C CA . GLU A 1 310 ? 10.481 -29.779 -2.460 1.00 91.81 310 GLU A CA 1
ATOM 2437 C C . GLU A 1 310 ? 11.490 -28.651 -2.734 1.00 91.81 310 GLU A C 1
ATOM 2439 O O . GLU A 1 310 ? 12.672 -28.801 -2.410 1.00 91.81 310 GLU A O 1
ATOM 2444 N N . LYS A 1 311 ? 11.063 -27.531 -3.334 1.00 94.62 311 LYS A N 1
ATOM 2445 C CA . LYS A 1 311 ? 11.961 -26.431 -3.712 1.00 94.62 311 LYS A CA 1
ATOM 2446 C C . LYS A 1 311 ? 11.891 -25.246 -2.750 1.00 94.62 311 LYS A C 1
ATOM 2448 O O . LYS A 1 311 ? 10.794 -24.861 -2.344 1.00 94.62 311 LYS A O 1
ATOM 2453 N N . PRO A 1 312 ? 13.033 -24.590 -2.474 1.00 95.44 312 PRO A N 1
ATOM 2454 C CA . PRO A 1 312 ? 13.023 -23.293 -1.821 1.00 95.44 312 PRO A CA 1
ATOM 2455 C C . PRO A 1 312 ? 12.541 -22.203 -2.785 1.00 95.44 312 PRO A C 1
ATOM 2457 O O . PRO A 1 312 ? 12.890 -22.188 -3.970 1.00 95.44 312 PRO A O 1
ATOM 2460 N N . TYR A 1 313 ? 11.761 -21.253 -2.275 1.00 97.00 313 TYR A N 1
ATOM 2461 C CA . TYR A 1 313 ? 11.258 -20.116 -3.046 1.00 97.00 313 TYR A CA 1
ATOM 2462 C C . TYR A 1 313 ? 11.778 -18.795 -2.498 1.00 97.00 313 TYR A C 1
ATOM 2464 O O . TYR A 1 313 ? 11.749 -18.559 -1.294 1.00 97.00 313 TYR A O 1
ATOM 2472 N N . ILE A 1 314 ? 12.196 -17.898 -3.391 1.00 97.06 314 ILE A N 1
ATOM 2473 C CA . ILE A 1 314 ? 12.574 -16.529 -3.035 1.00 97.06 314 ILE A CA 1
ATOM 2474 C C . ILE A 1 314 ? 11.497 -15.591 -3.567 1.00 97.06 314 ILE A C 1
ATOM 2476 O O . ILE A 1 314 ? 11.377 -15.359 -4.772 1.00 97.06 314 ILE A O 1
ATOM 2480 N N . VAL A 1 315 ? 10.678 -15.080 -2.654 1.00 95.75 315 VAL A N 1
ATOM 2481 C CA . VAL A 1 315 ? 9.479 -14.304 -2.969 1.00 95.75 315 VAL A CA 1
ATOM 2482 C C . VAL A 1 315 ? 9.815 -12.820 -3.030 1.00 95.75 315 VAL A C 1
ATOM 2484 O O . VAL A 1 315 ? 10.446 -12.276 -2.118 1.00 95.75 315 VAL A O 1
ATOM 2487 N N . PHE A 1 316 ? 9.361 -12.127 -4.074 1.00 94.94 316 PHE A N 1
ATOM 2488 C CA . PHE A 1 316 ? 9.630 -10.699 -4.235 1.00 94.94 316 PHE A CA 1
ATOM 2489 C C . PHE A 1 316 ? 8.464 -9.920 -4.858 1.00 94.94 316 PHE A C 1
ATOM 2491 O O . PHE A 1 316 ? 7.570 -10.467 -5.501 1.00 94.94 316 PHE A O 1
ATOM 2498 N N . CYS A 1 317 ? 8.470 -8.612 -4.606 1.00 91.50 317 CYS A N 1
ATOM 2499 C CA . CYS A 1 317 ? 7.581 -7.609 -5.193 1.00 91.50 317 CYS A CA 1
ATOM 2500 C C . CYS A 1 317 ? 8.304 -6.248 -5.224 1.00 91.50 317 CYS A C 1
ATOM 2502 O O . CYS A 1 317 ? 9.496 -6.220 -4.958 1.00 91.50 317 CYS A O 1
ATOM 2504 N N . ASP A 1 318 ? 7.622 -5.117 -5.441 1.00 85.69 318 ASP A N 1
ATOM 2505 C CA . ASP A 1 318 ? 8.290 -3.805 -5.577 1.00 85.69 318 ASP A CA 1
ATOM 2506 C C . ASP A 1 318 ? 8.905 -3.236 -4.280 1.00 85.69 318 ASP A C 1
ATOM 2508 O O . ASP A 1 318 ? 9.971 -2.627 -4.316 1.00 85.69 318 ASP A O 1
ATOM 2512 N N . THR A 1 319 ? 8.236 -3.368 -3.129 1.00 80.31 319 THR A N 1
ATOM 2513 C CA . THR A 1 319 ? 8.704 -2.825 -1.825 1.00 80.31 319 THR A CA 1
ATOM 2514 C C . THR A 1 319 ? 9.052 -3.875 -0.779 1.00 80.31 319 THR A C 1
ATOM 2516 O O . THR A 1 319 ? 9.517 -3.522 0.300 1.00 80.31 319 THR A O 1
ATOM 2519 N N . GLY A 1 320 ? 8.747 -5.145 -1.029 1.00 80.62 320 GLY A N 1
ATOM 2520 C CA . GLY A 1 320 ? 8.732 -6.186 0.001 1.00 80.62 320 GLY A CA 1
ATOM 2521 C C . GLY A 1 320 ? 7.380 -6.368 0.713 1.00 80.62 320 GLY A C 1
ATOM 2522 O O . GLY A 1 320 ? 7.171 -7.381 1.373 1.00 80.62 320 GLY A O 1
ATOM 2523 N N . ARG A 1 321 ? 6.416 -5.440 0.573 1.00 79.62 321 ARG A N 1
ATOM 2524 C CA . ARG A 1 321 ? 5.109 -5.536 1.260 1.00 79.62 321 ARG A CA 1
ATOM 2525 C C . ARG A 1 321 ? 4.259 -6.721 0.789 1.00 79.62 321 ARG A C 1
ATOM 2527 O O . ARG A 1 321 ? 3.799 -7.511 1.613 1.00 79.62 321 ARG A O 1
ATOM 2534 N N . ARG A 1 322 ? 4.072 -6.865 -0.528 1.00 85.81 322 ARG A N 1
ATOM 2535 C CA . ARG A 1 322 ? 3.300 -7.973 -1.126 1.00 85.81 322 ARG A CA 1
ATOM 2536 C C . ARG A 1 322 ? 4.017 -9.311 -0.947 1.00 85.81 322 ARG A C 1
ATOM 2538 O O . ARG A 1 322 ? 3.374 -10.300 -0.611 1.00 85.81 322 ARG A O 1
ATOM 2545 N N . SER A 1 323 ? 5.342 -9.338 -1.109 1.00 89.88 323 SER A N 1
ATOM 2546 C CA . SER A 1 323 ? 6.134 -10.555 -0.902 1.00 89.88 323 SER A CA 1
ATOM 2547 C C . SER A 1 323 ? 6.159 -10.995 0.554 1.00 89.88 323 SER A C 1
ATOM 2549 O O . SER A 1 323 ? 6.101 -12.190 0.798 1.00 89.88 323 SER A O 1
ATOM 2551 N N . SER A 1 324 ? 6.138 -10.071 1.517 1.00 84.31 324 SER A N 1
ATOM 2552 C CA . SER A 1 324 ? 5.977 -10.397 2.937 1.00 84.31 324 SER A CA 1
ATOM 2553 C C . SER A 1 324 ? 4.643 -11.103 3.215 1.00 84.31 324 SER A C 1
ATOM 2555 O O . SER A 1 324 ? 4.613 -12.131 3.892 1.00 84.31 324 SER A O 1
ATOM 2557 N N . ALA A 1 325 ? 3.544 -10.606 2.637 1.00 80.06 325 ALA A N 1
ATOM 2558 C CA . ALA A 1 325 ? 2.241 -11.263 2.739 1.00 80.06 325 ALA A CA 1
ATOM 2559 C C . ALA A 1 325 ? 2.229 -12.648 2.077 1.00 80.06 325 ALA A C 1
ATOM 2561 O O . ALA A 1 325 ? 1.757 -13.613 2.673 1.00 80.06 325 ALA A O 1
ATOM 2562 N N . ALA A 1 326 ? 2.791 -12.766 0.874 1.00 85.81 326 ALA A N 1
ATOM 2563 C CA . ALA A 1 326 ? 2.906 -14.044 0.178 1.00 85.81 326 ALA A CA 1
ATOM 2564 C C . ALA A 1 326 ? 3.753 -15.064 0.951 1.00 85.81 326 ALA A C 1
ATOM 2566 O O . ALA A 1 326 ? 3.368 -16.222 1.075 1.00 85.81 326 ALA A O 1
ATOM 2567 N N . ALA A 1 327 ? 4.887 -14.627 1.489 1.00 87.88 327 ALA A N 1
ATOM 2568 C CA . ALA A 1 327 ? 5.815 -15.453 2.241 1.00 87.88 327 ALA A CA 1
ATOM 2569 C C . ALA A 1 327 ? 5.173 -16.001 3.527 1.00 87.88 327 ALA A C 1
ATOM 2571 O O . ALA A 1 327 ? 5.328 -17.182 3.825 1.00 87.88 327 ALA A O 1
ATOM 2572 N N . TYR A 1 328 ? 4.348 -15.205 4.217 1.00 82.06 328 TYR A N 1
ATOM 2573 C CA . TYR A 1 328 ? 3.519 -15.703 5.318 1.00 82.06 328 TYR A CA 1
ATOM 2574 C C . TYR A 1 328 ? 2.563 -16.821 4.869 1.00 82.06 328 TYR A C 1
ATOM 2576 O O . TYR A 1 328 ? 2.547 -17.892 5.471 1.00 82.06 328 TYR A O 1
ATOM 2584 N N . LEU A 1 329 ? 1.815 -16.610 3.778 1.00 78.69 329 LEU A N 1
ATOM 2585 C CA . LEU A 1 329 ? 0.867 -17.604 3.252 1.00 78.69 329 LEU A CA 1
ATOM 2586 C C . LEU A 1 329 ? 1.549 -18.918 2.851 1.00 78.69 329 LEU A C 1
ATOM 2588 O O . LEU A 1 329 ? 1.016 -19.998 3.096 1.00 78.69 329 LEU A O 1
ATOM 2592 N N . LEU A 1 330 ? 2.720 -18.821 2.226 1.00 86.94 330 LEU A N 1
ATOM 2593 C CA . LEU A 1 330 ? 3.517 -19.970 1.807 1.00 86.94 330 LEU A CA 1
ATOM 2594 C C . LEU A 1 330 ? 4.127 -20.699 3.009 1.00 86.94 330 LEU A C 1
ATOM 2596 O O . LEU A 1 330 ? 4.099 -21.927 3.051 1.00 86.94 330 LEU A O 1
ATOM 2600 N N . SER A 1 331 ? 4.602 -19.962 4.016 1.00 84.75 331 SER A N 1
ATOM 2601 C CA . SER A 1 331 ? 5.116 -20.542 5.260 1.00 84.75 331 SER A CA 1
ATOM 2602 C C . SER A 1 331 ? 4.027 -21.301 6.029 1.00 84.75 331 SER A C 1
ATOM 2604 O O . SER A 1 331 ? 4.269 -22.421 6.477 1.00 84.75 331 SER A O 1
ATOM 2606 N N . GLU A 1 332 ? 2.802 -20.762 6.115 1.00 79.06 332 GLU A N 1
ATOM 2607 C CA . GLU A 1 332 ? 1.653 -21.478 6.697 1.00 79.06 332 GLU A CA 1
ATOM 2608 C C . GLU A 1 332 ? 1.309 -22.763 5.929 1.00 79.06 332 GLU A C 1
ATOM 2610 O O . GLU A 1 332 ? 0.874 -23.747 6.530 1.00 79.06 332 GLU A O 1
ATOM 2615 N N . ALA A 1 333 ? 1.525 -22.769 4.612 1.00 83.94 333 ALA A N 1
ATOM 2616 C CA . ALA A 1 333 ? 1.336 -23.939 3.762 1.00 83.94 333 ALA A CA 1
ATOM 2617 C C . ALA A 1 333 ? 2.523 -24.927 3.793 1.00 83.94 333 ALA A C 1
ATOM 2619 O O . ALA A 1 333 ? 2.429 -25.989 3.184 1.00 83.94 333 ALA A O 1
ATOM 2620 N N . GLY A 1 334 ? 3.601 -24.620 4.526 1.00 87.75 334 GLY A N 1
ATOM 2621 C CA . GLY A 1 334 ? 4.743 -25.514 4.738 1.00 87.75 334 GLY A CA 1
ATOM 2622 C C . GLY A 1 334 ? 5.876 -25.401 3.715 1.00 87.75 334 GLY A C 1
ATOM 2623 O O . GLY A 1 334 ? 6.749 -26.266 3.709 1.00 87.75 334 GLY A O 1
ATOM 2624 N N . TYR A 1 335 ? 5.887 -24.363 2.876 1.00 91.81 335 TYR A N 1
ATOM 2625 C CA . TYR A 1 335 ? 6.963 -24.126 1.908 1.00 91.81 335 TYR A CA 1
ATOM 2626 C C . TYR A 1 335 ? 8.210 -23.534 2.575 1.00 91.81 335 TYR A C 1
ATOM 2628 O O . TYR A 1 335 ? 8.107 -22.734 3.510 1.00 91.81 335 TYR A O 1
ATOM 2636 N N . ASP A 1 336 ? 9.385 -23.880 2.043 1.00 91.56 336 ASP A N 1
ATOM 2637 C CA . ASP A 1 336 ? 10.650 -23.229 2.393 1.00 91.56 336 ASP A CA 1
ATOM 2638 C C . ASP A 1 336 ? 10.791 -21.910 1.623 1.00 91.56 336 ASP A C 1
ATOM 2640 O O . ASP A 1 336 ? 10.750 -21.880 0.388 1.00 91.56 336 ASP A O 1
ATOM 2644 N N . ILE A 1 337 ? 10.878 -20.802 2.357 1.00 93.81 337 ILE A N 1
ATOM 2645 C CA . ILE A 1 337 ? 10.675 -19.457 1.815 1.00 93.81 337 ILE A CA 1
ATOM 2646 C C . ILE A 1 337 ? 11.720 -18.461 2.303 1.00 93.81 337 ILE A C 1
ATOM 2648 O O . ILE A 1 337 ? 11.998 -18.324 3.495 1.00 93.81 337 ILE A O 1
ATOM 2652 N N . TYR A 1 338 ? 12.195 -17.677 1.346 1.00 93.88 338 TYR A N 1
ATOM 2653 C CA . TYR A 1 338 ? 13.013 -16.492 1.531 1.00 93.88 338 TYR A CA 1
ATOM 2654 C C . TYR A 1 338 ? 12.278 -15.279 0.962 1.00 93.88 338 TYR A C 1
ATOM 2656 O O . TYR A 1 338 ? 11.447 -15.401 0.058 1.00 93.88 338 TYR A O 1
ATOM 2664 N N . VAL A 1 339 ? 12.595 -14.088 1.460 1.00 92.56 339 VAL A N 1
ATOM 2665 C CA . VAL A 1 339 ? 12.066 -12.825 0.931 1.00 92.56 339 VAL A CA 1
ATOM 2666 C C . VAL A 1 339 ? 13.214 -11.992 0.391 1.00 92.56 339 VAL A C 1
ATOM 2668 O O . VAL A 1 339 ? 14.202 -11.776 1.088 1.00 92.56 339 VAL A O 1
ATOM 2671 N N . LEU A 1 340 ? 13.082 -11.488 -0.838 1.00 93.81 340 LEU A N 1
ATOM 2672 C CA . LEU A 1 340 ? 14.048 -10.526 -1.364 1.00 93.81 340 LEU A CA 1
ATOM 2673 C C . LEU A 1 340 ? 13.896 -9.188 -0.627 1.00 93.81 340 LEU A C 1
ATOM 2675 O O . LEU A 1 340 ? 12.884 -8.493 -0.781 1.00 93.81 340 LEU A O 1
ATOM 2679 N N . GLY A 1 341 ? 14.905 -8.831 0.164 1.00 86.94 341 GLY A N 1
ATOM 2680 C CA . GLY A 1 341 ? 14.935 -7.598 0.943 1.00 86.94 341 GLY A CA 1
ATOM 2681 C C . GLY A 1 341 ? 14.868 -6.358 0.049 1.00 86.94 341 GLY A C 1
ATOM 2682 O O . GLY A 1 341 ? 15.563 -6.258 -0.959 1.00 86.94 341 GLY A O 1
ATOM 2683 N N . GLY A 1 342 ? 14.008 -5.399 0.403 1.00 78.00 342 GLY A N 1
ATOM 2684 C CA . GLY A 1 342 ? 13.828 -4.148 -0.350 1.00 78.00 342 GLY A CA 1
ATOM 2685 C C . GLY A 1 342 ? 13.043 -4.269 -1.664 1.00 78.00 342 GLY A C 1
ATOM 2686 O O . GLY A 1 342 ? 12.736 -3.241 -2.268 1.00 78.00 342 GLY A O 1
ATOM 2687 N N . GLY A 1 343 ? 12.667 -5.487 -2.069 1.00 84.31 343 GLY A N 1
ATOM 2688 C CA . GLY A 1 343 ? 11.928 -5.747 -3.301 1.00 84.31 343 GLY A CA 1
ATOM 2689 C C . GLY A 1 343 ? 12.765 -5.643 -4.584 1.00 84.31 343 GLY A C 1
ATOM 2690 O O . GLY A 1 343 ? 13.983 -5.483 -4.563 1.00 84.31 343 GLY A O 1
ATOM 2691 N N . TYR A 1 344 ? 12.088 -5.744 -5.724 1.00 85.19 344 TYR A N 1
ATOM 2692 C CA . TYR A 1 344 ? 12.637 -5.622 -7.069 1.00 85.19 344 TYR A CA 1
ATOM 2693 C C . TYR A 1 344 ? 11.732 -4.695 -7.878 1.00 85.19 344 TYR A C 1
ATOM 2695 O O . TYR A 1 344 ? 10.543 -4.971 -8.019 1.00 85.19 344 TYR A O 1
ATOM 2703 N N . ARG A 1 345 ? 12.296 -3.588 -8.364 1.00 72.44 345 ARG A N 1
ATOM 2704 C CA . ARG A 1 345 ? 11.575 -2.529 -9.082 1.00 72.44 345 ARG A CA 1
ATOM 2705 C C . ARG A 1 345 ? 12.083 -2.398 -10.504 1.00 72.44 345 ARG A C 1
ATOM 2707 O O . ARG A 1 345 ? 12.857 -1.443 -10.699 1.00 72.44 345 ARG A O 1
#

Radius of gyration: 23.05 Å; Cα contacts (8 Å, |Δi|>4): 703; chains: 1; bounding box: 54×62×62 Å